Protein AF-A0AA42ZK15-F1 (afdb_monomer)

Foldseek 3Di:
DDDDDDDDDDDPPPPPPPPPPPPPPPDPPQDLPAAKKKFWDDDAPQQKIKIKIKHAHSVQKIKMWIFIDGVLDHTDIKMWIFGWDDDPQKIKTATQDINNHGDDRPDCVRIWIWGWPDDDNFKTWIATPVPRDITMITGDHPPDDDDGCVVCNVVVVVSVPDDDDDDDDDDDDDPPDPDDDDDPDPDDDDDDDDD

pLDDT: mean 76.49, std 24.58, range [31.14, 98.81]

Nearest PDB structures (foldseek):
  2z4i-assembly2_B  TM=6.813E-01  e=4.502E-03  Escherichia coli
  2z4i-assembly1_A  TM=6.905E-01  e=4.037E-03  Escherichia coli

Structure (mmCIF, N/CA/C/O backbone):
data_AF-A0AA42ZK15-F1
#
_entry.id   AF-A0AA42ZK15-F1
#
loop_
_atom_site.group_PDB
_atom_site.id
_atom_site.type_symbol
_atom_site.label_atom_id
_atom_site.label_alt_id
_atom_site.label_comp_id
_atom_site.label_asym_id
_atom_site.label_entity_id
_atom_site.label_seq_id
_atom_site.pdbx_PDB_ins_code
_atom_site.Cartn_x
_atom_site.Cartn_y
_atom_site.Cartn_z
_atom_site.occupancy
_atom_site.B_iso_or_equiv
_atom_site.auth_seq_id
_atom_site.auth_comp_id
_atom_site.auth_asym_id
_atom_site.auth_atom_id
_atom_site.pdbx_PDB_model_num
ATOM 1 N N . MET A 1 1 ? -79.994 -30.005 54.336 1.00 41.31 1 MET A N 1
ATOM 2 C CA . MET A 1 1 ? -79.269 -31.268 54.056 1.00 41.31 1 MET A CA 1
ATOM 3 C C . MET A 1 1 ? -78.646 -31.170 52.669 1.00 41.31 1 MET A C 1
ATOM 5 O O . MET A 1 1 ? -79.420 -30.958 51.751 1.00 41.31 1 MET A O 1
ATOM 9 N N . LYS A 1 2 ? -77.318 -31.397 52.560 1.00 39.31 2 LYS A N 1
ATOM 10 C CA . LYS A 1 2 ? -76.525 -31.682 51.328 1.00 39.31 2 LYS A CA 1
ATOM 11 C C . LYS A 1 2 ? -76.370 -30.486 50.351 1.00 39.31 2 LYS A C 1
ATOM 13 O O . LYS A 1 2 ? -77.339 -29.788 50.129 1.00 39.31 2 LYS A O 1
ATOM 18 N N . THR A 1 3 ? -75.234 -30.140 49.733 1.00 37.97 3 THR A N 1
ATOM 19 C CA . THR A 1 3 ? -73.859 -30.677 49.630 1.00 37.97 3 THR A CA 1
ATOM 20 C C . THR A 1 3 ? -72.962 -29.613 48.960 1.00 37.97 3 THR A C 1
ATOM 22 O O . THR A 1 3 ? -73.460 -28.686 48.332 1.00 37.97 3 THR A O 1
ATOM 25 N N . LEU A 1 4 ? -71.646 -29.791 49.114 1.00 44.12 4 LEU A N 1
ATOM 26 C CA . LEU A 1 4 ? -70.515 -29.027 48.576 1.00 44.12 4 LEU A CA 1
ATOM 27 C C . LEU A 1 4 ? -70.498 -28.771 47.053 1.00 44.12 4 LEU A C 1
ATOM 29 O O . LEU A 1 4 ? -70.882 -29.638 46.279 1.00 44.12 4 LEU A O 1
ATOM 33 N N . GLY A 1 5 ? -69.814 -27.676 46.684 1.00 42.84 5 GLY A N 1
ATOM 34 C CA . GLY A 1 5 ? -68.671 -27.718 45.758 1.00 42.84 5 GLY A CA 1
ATOM 35 C C . GLY A 1 5 ? -68.941 -27.423 44.281 1.00 42.84 5 GLY A C 1
ATOM 36 O O . GLY A 1 5 ? -69.593 -28.206 43.611 1.00 42.84 5 GLY A O 1
ATOM 37 N N . SER A 1 6 ? -68.346 -26.343 43.759 1.00 44.91 6 SER A N 1
ATOM 38 C CA . SER A 1 6 ? -67.400 -26.388 42.627 1.00 44.91 6 SER A CA 1
ATOM 39 C C . SER A 1 6 ? -67.013 -24.963 42.215 1.00 44.91 6 SER A C 1
ATOM 41 O O . SER A 1 6 ? -67.872 -24.136 41.923 1.00 44.91 6 SER A O 1
ATOM 43 N N . CYS A 1 7 ? -65.714 -24.674 42.205 1.00 45.25 7 CYS A N 1
ATOM 44 C CA . CYS A 1 7 ? -65.139 -23.432 41.703 1.00 45.25 7 CYS A CA 1
ATOM 45 C C . CYS A 1 7 ? -64.381 -23.782 40.414 1.00 45.25 7 CYS A C 1
ATOM 47 O O . CYS A 1 7 ? -63.321 -24.405 40.515 1.00 45.25 7 CYS A O 1
ATOM 49 N N . PRO A 1 8 ? -64.881 -23.457 39.207 1.00 55.00 8 PRO A N 1
ATOM 50 C CA . PRO A 1 8 ? -64.060 -23.526 38.016 1.00 55.00 8 PRO A CA 1
ATOM 51 C C . PRO A 1 8 ? -63.251 -22.234 37.897 1.00 55.00 8 PRO A C 1
ATOM 53 O O . PRO A 1 8 ? -63.737 -21.146 37.596 1.00 55.00 8 PRO A O 1
ATOM 56 N N . MET A 1 9 ? -61.981 -22.426 38.203 1.00 41.91 9 MET A N 1
ATOM 57 C CA . MET A 1 9 ? -60.822 -21.629 37.854 1.00 41.91 9 MET A CA 1
ATOM 58 C C . MET A 1 9 ? -60.754 -21.363 36.332 1.00 41.91 9 MET A C 1
ATOM 60 O O . MET A 1 9 ? -61.227 -22.173 35.538 1.00 41.91 9 MET A O 1
ATOM 64 N N . VAL A 1 10 ? -60.003 -20.317 35.958 1.00 45.38 10 VAL A N 1
ATOM 65 C CA . VAL A 1 10 ? -59.455 -20.035 34.609 1.00 45.38 10 VAL A CA 1
ATOM 66 C C . VAL A 1 10 ? -60.488 -19.407 33.649 1.00 45.38 10 VAL A C 1
ATOM 68 O O . VAL A 1 10 ? -61.480 -20.008 33.277 1.00 45.38 10 VAL A O 1
ATOM 71 N N . LEU A 1 11 ? -60.347 -18.150 33.227 1.00 42.62 11 LEU A N 1
ATOM 72 C CA . LEU A 1 11 ? -59.325 -17.731 32.268 1.00 42.62 11 LEU A CA 1
ATOM 73 C C . LEU A 1 11 ? -58.953 -16.252 32.471 1.00 42.62 11 LEU A C 1
ATOM 75 O O . LEU A 1 11 ? -59.631 -15.341 31.995 1.00 42.62 11 LEU A O 1
ATOM 79 N N . LEU A 1 12 ? -57.812 -16.017 33.117 1.00 42.50 12 LEU A N 1
ATOM 80 C CA . LEU A 1 12 ? -57.060 -14.783 32.933 1.00 42.50 12 LEU A CA 1
ATOM 81 C C . LEU A 1 12 ? -56.457 -14.852 31.525 1.00 42.50 12 LEU A C 1
ATOM 83 O O . LEU A 1 12 ? -55.522 -15.616 31.284 1.00 42.50 12 LEU A O 1
ATOM 87 N N . ARG A 1 13 ? -57.030 -14.111 30.571 1.00 48.31 13 ARG A N 1
ATOM 88 C CA . ARG A 1 13 ? -56.428 -13.921 29.247 1.00 48.31 13 ARG A CA 1
ATOM 89 C C . ARG A 1 13 ? -55.127 -13.138 29.419 1.00 48.31 13 ARG A C 1
ATOM 91 O O . ARG A 1 13 ? -55.127 -11.912 29.390 1.00 48.31 13 ARG A O 1
ATOM 98 N N . VAL A 1 14 ? -54.022 -13.855 29.596 1.00 52.91 14 VAL A N 1
ATOM 99 C CA . VAL A 1 14 ? -52.686 -13.312 29.356 1.00 52.91 14 VAL A CA 1
ATOM 100 C C . VAL A 1 14 ? -52.593 -13.077 27.853 1.00 52.91 14 VAL A C 1
ATOM 102 O O . VAL A 1 14 ? -52.399 -14.001 27.066 1.00 52.91 14 VAL A O 1
ATOM 105 N N . LEU A 1 15 ? -52.834 -11.832 27.451 1.00 52.66 15 LEU A N 1
ATOM 106 C CA . LEU A 1 15 ? -52.565 -11.357 26.105 1.00 52.66 15 LEU A CA 1
ATOM 107 C C . LEU A 1 15 ? -51.036 -11.365 25.942 1.00 52.66 15 LEU A C 1
ATOM 109 O O . LEU A 1 15 ? -50.349 -10.455 26.400 1.00 52.66 15 LEU A O 1
ATOM 113 N N . LEU A 1 16 ? -50.496 -12.435 25.359 1.00 49.78 16 LEU A N 1
ATOM 114 C CA . LEU A 1 16 ? -49.117 -12.485 24.878 1.00 49.78 16 LEU A CA 1
ATOM 115 C C . LEU A 1 16 ? -48.984 -11.448 23.759 1.00 49.78 16 LEU A C 1
ATOM 117 O O . LEU A 1 16 ? -49.302 -11.717 22.602 1.00 49.78 16 LEU A O 1
ATOM 121 N N . ILE A 1 17 ? -48.554 -10.238 24.118 1.00 59.66 17 ILE A N 1
ATOM 122 C CA . ILE A 1 17 ? -48.078 -9.252 23.153 1.00 59.66 17 ILE A CA 1
ATOM 123 C C . ILE A 1 17 ? -46.771 -9.820 22.604 1.00 59.66 17 ILE A C 1
ATOM 125 O O . ILE A 1 17 ? -45.723 -9.746 23.244 1.00 59.66 17 ILE A O 1
ATOM 129 N N . LEU A 1 18 ? -46.859 -10.434 21.426 1.00 55.56 18 LEU A N 1
ATOM 130 C CA . LEU A 1 18 ? -45.709 -10.776 20.604 1.00 55.56 18 LEU A CA 1
ATOM 131 C C . LEU A 1 18 ? -45.119 -9.448 20.107 1.00 55.56 18 LEU A C 1
ATOM 133 O O . LEU A 1 18 ? -45.466 -8.962 19.034 1.00 55.56 18 LEU A O 1
ATOM 137 N N . VAL A 1 19 ? -44.301 -8.794 20.932 1.00 60.56 19 VAL A N 1
ATOM 138 C CA . VAL A 1 19 ? -43.471 -7.686 20.460 1.00 60.56 19 VAL A CA 1
ATOM 139 C C . VAL A 1 19 ? -42.464 -8.330 19.510 1.00 60.56 19 VAL A C 1
ATOM 141 O O . VAL A 1 19 ? -41.701 -9.187 19.966 1.00 60.56 19 VAL A O 1
ATOM 144 N N . PRO A 1 20 ? -42.451 -7.993 18.208 1.00 61.22 20 PRO A N 1
ATOM 145 C CA . PRO A 1 20 ? -41.341 -8.382 17.368 1.00 61.22 20 PRO A CA 1
ATOM 146 C C . PRO A 1 20 ? -40.139 -7.648 17.948 1.00 61.22 20 PRO A C 1
ATOM 148 O O . PRO A 1 20 ? -39.997 -6.435 17.805 1.00 61.22 20 PRO A O 1
ATOM 151 N N . VAL A 1 21 ? -39.311 -8.378 18.692 1.00 63.16 21 VAL A N 1
ATOM 152 C CA . VAL A 1 21 ? -37.961 -7.936 18.995 1.00 63.16 21 VAL A CA 1
ATOM 153 C C . VAL A 1 21 ? -37.293 -7.885 17.631 1.00 63.16 21 VAL A C 1
ATOM 155 O O . VAL A 1 21 ? -36.841 -8.904 17.117 1.00 63.16 21 VAL A O 1
ATOM 158 N N . CYS A 1 22 ? -37.335 -6.715 16.993 1.00 50.97 22 CYS A N 1
ATOM 159 C CA . CYS A 1 22 ? -36.441 -6.404 15.898 1.00 50.97 22 CYS A CA 1
ATOM 160 C C . CYS A 1 22 ? -35.047 -6.636 16.466 1.00 50.97 22 CYS A C 1
ATOM 162 O O . CYS A 1 22 ? -34.566 -5.866 17.298 1.00 50.97 22 CYS A O 1
ATOM 164 N N . ALA A 1 23 ? -34.448 -7.766 16.102 1.00 58.97 23 ALA A N 1
ATOM 165 C CA . ALA A 1 23 ? -33.045 -7.999 16.323 1.00 58.97 23 ALA A CA 1
ATOM 166 C C . ALA A 1 23 ? -32.324 -6.927 15.503 1.00 58.97 23 ALA A C 1
ATOM 168 O O . ALA A 1 23 ? -32.150 -7.063 14.296 1.00 58.97 23 ALA A O 1
ATOM 169 N N . ASN A 1 24 ? -31.983 -5.812 16.149 1.00 55.78 24 ASN A N 1
ATOM 170 C CA . ASN A 1 24 ? -30.950 -4.926 15.651 1.00 55.78 24 ASN A CA 1
ATOM 171 C C . ASN A 1 24 ? -29.663 -5.747 15.707 1.00 55.78 24 ASN A C 1
ATOM 173 O O . ASN A 1 24 ? -28.979 -5.764 16.730 1.00 55.78 24 ASN A O 1
ATOM 177 N N . GLU A 1 25 ? -29.360 -6.481 14.638 1.00 59.88 25 GLU A N 1
ATOM 178 C CA . GLU A 1 25 ? -28.004 -6.961 14.438 1.00 59.88 25 GLU A CA 1
ATOM 179 C C . GLU A 1 25 ? -27.116 -5.712 14.423 1.00 59.88 25 GLU A C 1
ATOM 181 O O . GLU A 1 25 ? -27.396 -4.778 13.660 1.00 59.88 25 GLU A O 1
ATOM 186 N N . PRO A 1 26 ? -26.110 -5.611 15.309 1.00 56.09 26 PRO A N 1
ATOM 187 C CA . PRO A 1 26 ? -25.182 -4.502 15.240 1.00 56.09 26 PRO A CA 1
ATOM 188 C C . PRO A 1 26 ? -24.569 -4.541 13.845 1.00 56.09 26 PRO A C 1
ATOM 190 O O . PRO A 1 26 ? -23.908 -5.515 13.483 1.00 56.09 26 PRO A O 1
ATOM 193 N N . ALA A 1 27 ? -24.833 -3.500 13.051 1.00 59.81 27 ALA A N 1
ATOM 194 C CA . ALA A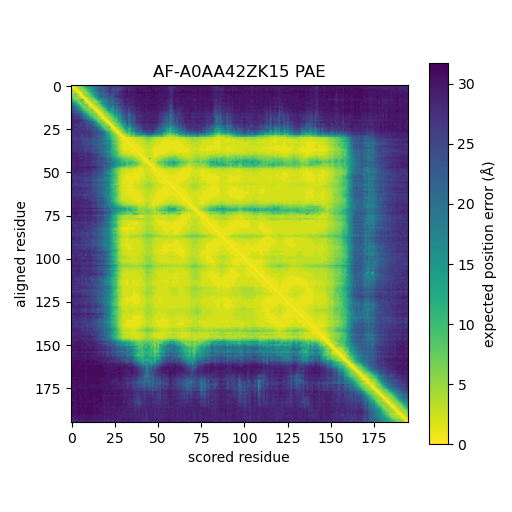 1 27 ? -24.176 -3.322 11.771 1.00 59.81 27 ALA A CA 1
ATOM 195 C C . ALA A 1 27 ? -22.677 -3.478 12.028 1.00 59.81 27 ALA A C 1
ATOM 197 O O . ALA A 1 27 ? -22.116 -2.758 12.860 1.00 59.81 27 ALA A O 1
ATOM 198 N N . THR A 1 28 ? -22.054 -4.471 11.390 1.00 60.94 28 THR A N 1
ATOM 199 C CA . THR A 1 28 ? -20.607 -4.654 11.480 1.00 60.94 28 THR A CA 1
ATOM 200 C C . THR A 1 28 ? -19.996 -3.346 11.008 1.00 60.94 28 THR A C 1
ATOM 202 O O . THR A 1 28 ? -20.123 -2.991 9.838 1.00 60.94 28 THR A O 1
ATOM 205 N N . ALA A 1 29 ? -19.448 -2.569 11.943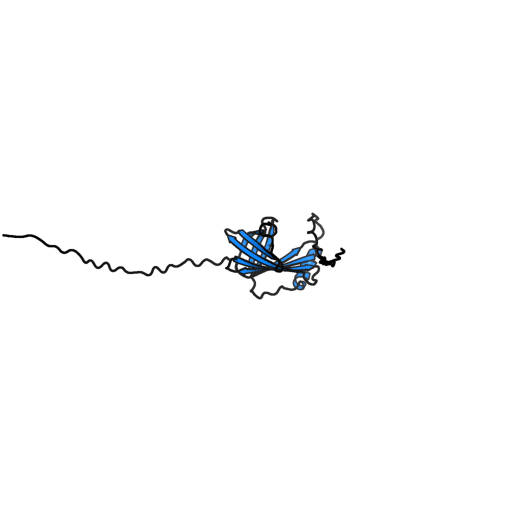 1.00 69.81 29 ALA A N 1
ATOM 206 C CA . ALA A 1 29 ? -18.920 -1.256 11.627 1.00 69.81 29 ALA A CA 1
ATOM 207 C C . ALA A 1 29 ? -17.811 -1.437 10.587 1.00 69.81 29 ALA A C 1
ATOM 209 O O . ALA A 1 29 ? -16.861 -2.188 10.826 1.00 69.81 29 ALA A O 1
ATOM 210 N N . ALA A 1 30 ? -17.963 -0.786 9.431 1.00 86.12 30 ALA A N 1
ATOM 211 C CA . ALA A 1 30 ? -16.972 -0.839 8.368 1.00 86.12 30 ALA A CA 1
ATOM 212 C C . ALA A 1 30 ? -15.607 -0.425 8.929 1.00 86.12 30 ALA A C 1
ATOM 214 O O . ALA A 1 30 ? -15.490 0.540 9.694 1.00 86.12 30 ALA A O 1
ATOM 215 N N . SER A 1 31 ? -14.570 -1.183 8.582 1.00 94.00 31 SER A N 1
ATOM 216 C CA . SER A 1 31 ? -13.219 -0.876 9.035 1.00 94.00 31 SER A CA 1
ATOM 217 C C . SER A 1 31 ? -12.800 0.484 8.473 1.00 94.00 31 SER A C 1
ATOM 219 O O . SER A 1 31 ? -12.974 0.725 7.277 1.00 94.00 31 SER A O 1
ATOM 221 N N . PRO A 1 32 ? -12.176 1.368 9.272 1.00 95.06 32 PRO A N 1
ATOM 222 C CA . PRO A 1 32 ? -11.771 2.684 8.783 1.00 95.06 32 PRO A CA 1
ATOM 223 C C . PRO A 1 32 ? -10.705 2.595 7.674 1.00 95.06 32 PRO A C 1
ATOM 225 O O . PRO A 1 32 ? -10.494 3.562 6.947 1.00 95.06 32 PRO A O 1
ATOM 228 N N . LEU A 1 33 ? -10.050 1.437 7.521 1.00 97.19 33 LEU A N 1
ATOM 229 C CA . LEU A 1 33 ? -9.044 1.174 6.490 1.00 97.19 33 LEU A CA 1
ATOM 230 C C . LEU A 1 33 ? -9.637 0.777 5.132 1.00 97.19 33 LEU A C 1
ATOM 232 O O . LEU A 1 33 ? -8.889 0.798 4.152 1.00 97.19 33 LEU A O 1
ATOM 236 N N . GLU A 1 34 ? -10.921 0.416 5.069 1.00 97.44 34 GLU A N 1
ATOM 237 C CA . GLU A 1 34 ? -11.619 0.100 3.817 1.00 97.44 34 GLU A CA 1
ATOM 238 C C . GLU A 1 34 ? -11.581 1.300 2.860 1.00 97.44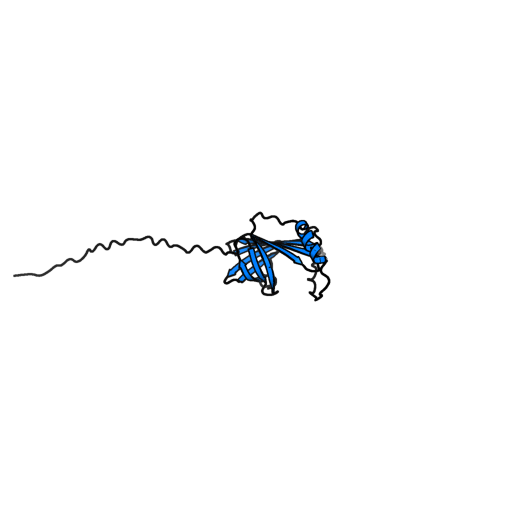 34 GLU A C 1
ATOM 240 O O . GLU A 1 34 ? -11.627 2.448 3.306 1.00 97.44 34 GLU A O 1
ATOM 245 N N . GLY A 1 35 ? -11.477 1.051 1.553 1.00 97.31 35 GLY A N 1
ATOM 246 C CA . GLY A 1 35 ? -11.398 2.071 0.503 1.00 97.31 35 GLY A CA 1
ATOM 247 C C . GLY A 1 35 ? -10.042 2.128 -0.206 1.00 97.31 35 GLY A C 1
ATOM 248 O O . GLY A 1 35 ? -9.198 1.244 -0.036 1.00 97.31 35 GLY A O 1
ATOM 249 N N . SER A 1 36 ? -9.855 3.165 -1.027 1.00 98.56 36 SER A N 1
ATOM 250 C CA . SER A 1 36 ? -8.627 3.391 -1.796 1.00 98.56 36 SER A CA 1
ATOM 251 C C . SER A 1 36 ? -7.704 4.390 -1.103 1.00 98.56 36 SER A C 1
ATOM 253 O O . SER A 1 36 ? -8.146 5.444 -0.639 1.00 98.56 36 SER A O 1
ATOM 255 N N . TRP A 1 37 ? -6.418 4.057 -1.040 1.00 98.62 37 TRP A N 1
ATOM 256 C CA . TRP A 1 37 ? -5.389 4.867 -0.399 1.00 98.62 37 TRP A CA 1
ATOM 257 C C . TRP A 1 37 ? -4.156 4.973 -1.284 1.00 98.62 37 TRP A C 1
ATOM 259 O O . TRP A 1 37 ? -3.576 3.958 -1.669 1.00 98.62 37 TRP A O 1
ATOM 269 N N . PHE A 1 38 ? -3.741 6.202 -1.556 1.00 98.50 38 PHE A N 1
ATOM 270 C CA . PHE A 1 38 ? -2.555 6.520 -2.332 1.00 98.50 38 PHE A CA 1
ATOM 271 C C . PHE A 1 38 ? -1.411 6.939 -1.414 1.00 98.50 38 PHE A C 1
ATOM 273 O O . PHE A 1 38 ? -1.590 7.769 -0.520 1.00 98.50 38 PHE A O 1
ATOM 280 N N . GLY A 1 39 ? -0.229 6.384 -1.642 1.00 96.69 39 GLY A N 1
ATOM 281 C CA . GLY A 1 39 ? 0.997 6.817 -0.997 1.00 96.69 39 GLY A CA 1
ATOM 282 C C . GLY A 1 39 ? 2.120 7.002 -1.989 1.00 96.69 39 GLY A C 1
ATOM 283 O O . GLY A 1 39 ? 2.158 6.388 -3.053 1.00 96.69 39 GLY A O 1
ATOM 284 N N . GLU A 1 40 ? 3.069 7.831 -1.593 1.00 94.19 40 GLU A N 1
ATOM 285 C CA . GLU A 1 40 ? 4.276 8.068 -2.359 1.00 94.19 40 GLU A CA 1
ATOM 286 C C . GLU A 1 40 ? 5.462 8.310 -1.435 1.00 94.19 40 GLU A C 1
ATOM 288 O O . GLU A 1 40 ? 5.322 8.734 -0.283 1.00 94.19 40 GLU A O 1
ATOM 293 N N . ARG A 1 41 ? 6.656 7.990 -1.926 1.00 89.88 41 ARG A N 1
ATOM 294 C CA . ARG A 1 41 ? 7.904 8.214 -1.206 1.00 89.88 41 ARG A CA 1
ATOM 295 C C . ARG A 1 41 ? 9.082 8.266 -2.170 1.00 89.88 41 ARG A C 1
ATOM 297 O O . ARG A 1 41 ? 9.289 7.339 -2.949 1.00 89.88 41 ARG A O 1
ATOM 304 N N . GLY A 1 42 ? 9.915 9.292 -2.025 1.00 87.12 42 GLY A N 1
ATOM 305 C CA . GLY A 1 42 ? 11.266 9.301 -2.582 1.00 87.12 42 GLY A CA 1
ATOM 306 C C . GLY A 1 42 ? 12.220 8.452 -1.739 1.00 87.12 42 GLY A C 1
ATOM 307 O O . GLY A 1 42 ? 12.201 8.527 -0.510 1.00 87.12 42 GLY A O 1
ATOM 308 N N . GLU A 1 43 ? 13.062 7.646 -2.375 1.00 81.50 43 GLU A N 1
ATOM 309 C CA . GLU A 1 43 ? 14.091 6.863 -1.693 1.00 81.50 43 GLU A CA 1
ATOM 310 C C . GLU A 1 43 ? 15.413 7.657 -1.655 1.00 81.50 43 GLU A C 1
ATOM 312 O O . GLU A 1 43 ? 16.025 7.899 -2.705 1.00 81.50 43 GLU A O 1
ATOM 317 N N . PRO A 1 44 ? 15.863 8.105 -0.463 1.00 76.44 44 PRO A N 1
ATOM 318 C CA . PRO A 1 44 ? 17.016 8.991 -0.347 1.00 76.44 44 PRO A CA 1
ATOM 319 C C . PRO A 1 44 ? 18.268 8.418 -1.015 1.00 76.44 44 PRO A C 1
ATOM 321 O O . PRO A 1 44 ? 18.587 7.243 -0.854 1.00 76.44 44 PRO A O 1
ATOM 324 N N . GLY A 1 45 ? 18.986 9.259 -1.760 1.00 75.81 45 GLY A N 1
ATOM 325 C CA . GLY A 1 45 ? 20.258 8.897 -2.393 1.00 75.81 45 GLY A CA 1
ATOM 326 C C . GLY A 1 45 ? 20.162 8.013 -3.642 1.00 75.81 45 GLY A C 1
ATOM 327 O O . GLY A 1 45 ? 21.182 7.804 -4.286 1.00 75.81 45 GLY A O 1
ATOM 328 N N . THR A 1 46 ? 18.973 7.530 -4.016 1.00 78.38 46 THR A N 1
ATOM 329 C CA . THR A 1 46 ? 18.788 6.691 -5.221 1.00 78.38 46 THR A CA 1
ATOM 330 C C . THR A 1 46 ? 18.112 7.429 -6.373 1.00 78.38 46 THR A C 1
ATOM 332 O O . THR A 1 46 ? 18.215 7.010 -7.518 1.00 78.38 46 THR A O 1
ATOM 335 N N . GLY A 1 47 ? 17.394 8.521 -6.082 1.00 76.56 47 GLY A N 1
ATOM 336 C CA . GLY A 1 47 ? 16.541 9.178 -7.075 1.00 76.56 47 GLY A CA 1
ATOM 337 C C . GLY A 1 47 ? 15.306 8.357 -7.458 1.00 76.56 47 GLY A C 1
ATOM 338 O O . GLY A 1 47 ? 14.590 8.754 -8.376 1.00 76.56 47 GLY A O 1
ATOM 339 N N . HIS A 1 48 ? 15.038 7.240 -6.771 1.00 87.25 48 HIS A N 1
ATOM 340 C CA . HIS A 1 48 ? 13.821 6.476 -6.984 1.00 87.25 48 HIS A CA 1
ATOM 341 C C . HIS A 1 48 ? 12.634 7.166 -6.324 1.00 87.25 48 HIS A C 1
ATOM 343 O O . HIS A 1 48 ? 12.710 7.643 -5.189 1.00 87.25 48 HIS A O 1
ATOM 349 N N . LEU A 1 49 ? 11.512 7.145 -7.026 1.00 89.88 49 LEU A N 1
ATOM 350 C CA . LEU A 1 49 ? 10.206 7.477 -6.493 1.00 89.88 49 LEU A CA 1
ATOM 351 C C . LEU A 1 49 ? 9.360 6.212 -6.517 1.00 89.88 49 LEU A C 1
ATOM 353 O O . LEU A 1 49 ? 9.218 5.579 -7.559 1.00 89.88 49 LEU A O 1
ATOM 357 N N . ILE A 1 50 ? 8.780 5.877 -5.373 1.00 92.38 50 ILE A N 1
ATOM 358 C CA . ILE A 1 50 ? 7.844 4.770 -5.233 1.00 92.38 50 ILE A CA 1
ATOM 359 C C . ILE A 1 50 ? 6.475 5.370 -4.956 1.00 92.38 50 ILE A C 1
ATOM 361 O O . ILE A 1 50 ? 6.309 6.082 -3.966 1.00 92.38 50 ILE A O 1
ATOM 365 N N . GLN A 1 51 ? 5.508 5.056 -5.803 1.00 95.56 51 GLN A N 1
ATOM 366 C CA . GLN A 1 51 ? 4.096 5.327 -5.584 1.00 95.56 51 GLN A CA 1
ATOM 367 C C . GLN A 1 51 ? 3.361 4.001 -5.408 1.00 95.56 51 GLN A C 1
ATOM 369 O O . GLN A 1 51 ? 3.747 2.988 -5.994 1.00 95.56 51 GLN A O 1
ATOM 374 N N . TRP A 1 52 ? 2.313 3.996 -4.594 1.00 97.88 52 TRP A N 1
ATOM 375 C CA . TRP A 1 52 ? 1.447 2.837 -4.444 1.00 97.88 52 TRP A CA 1
ATOM 376 C C . TRP A 1 52 ? -0.006 3.252 -4.243 1.00 97.88 52 TRP A C 1
ATOM 378 O O . TRP A 1 52 ? -0.302 4.206 -3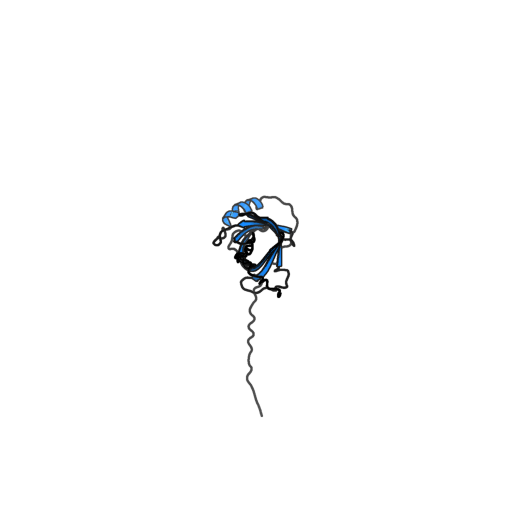.521 1.00 97.88 52 TRP A O 1
ATOM 388 N N . LEU A 1 53 ? -0.914 2.500 -4.854 1.00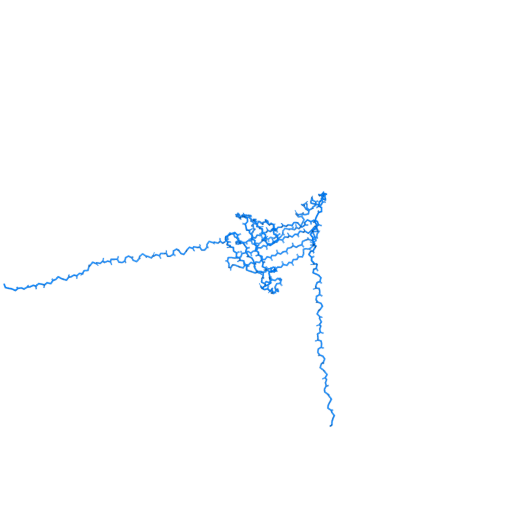 98.50 53 LEU A N 1
ATOM 389 C CA . LEU A 1 53 ? -2.354 2.641 -4.684 1.00 98.50 53 LEU A CA 1
ATOM 390 C C . LEU A 1 53 ? -2.891 1.324 -4.143 1.00 98.50 53 LEU A C 1
ATOM 392 O O . LEU A 1 53 ? -2.843 0.308 -4.829 1.00 98.50 53 LEU A O 1
ATOM 396 N N . VAL A 1 54 ? -3.399 1.335 -2.912 1.00 98.31 54 VAL A N 1
ATOM 397 C CA . VAL A 1 54 ? -4.027 0.159 -2.303 1.00 98.31 54 VAL A CA 1
ATOM 398 C C . VAL A 1 54 ? -5.536 0.332 -2.256 1.00 98.31 54 VAL A C 1
ATOM 400 O O . VAL A 1 54 ? -6.039 1.328 -1.741 1.00 98.31 54 VAL A O 1
ATOM 403 N N . HIS A 1 55 ? -6.260 -0.667 -2.748 1.00 98.44 55 HIS A N 1
ATOM 404 C CA . HIS A 1 55 ? -7.702 -0.790 -2.609 1.00 98.44 55 HIS A CA 1
ATOM 405 C C . HIS A 1 55 ? -8.030 -1.922 -1.637 1.00 98.44 55 HIS A C 1
ATOM 407 O O . HIS A 1 55 ? -7.695 -3.077 -1.894 1.00 98.44 55 HIS A O 1
ATOM 413 N N . ARG A 1 56 ? -8.692 -1.597 -0.524 1.00 98.00 56 ARG A N 1
ATOM 414 C CA . ARG A 1 56 ? -9.124 -2.561 0.498 1.00 98.00 56 ARG A CA 1
ATOM 415 C C . ARG A 1 56 ? -10.638 -2.709 0.473 1.00 98.00 56 ARG A C 1
ATOM 417 O O . ARG A 1 56 ? -11.348 -1.720 0.655 1.00 98.00 56 ARG A O 1
ATOM 424 N N . ARG A 1 57 ? -11.120 -3.935 0.271 1.00 97.62 57 ARG A N 1
ATOM 425 C CA . ARG A 1 57 ? -12.548 -4.280 0.212 1.00 97.62 57 ARG A CA 1
ATOM 426 C C . ARG A 1 57 ? -13.050 -4.783 1.567 1.00 97.62 57 ARG A C 1
ATOM 428 O O . ARG A 1 57 ? -12.275 -5.345 2.344 1.00 97.62 57 ARG A O 1
ATOM 435 N N . SER A 1 58 ? -14.345 -4.608 1.833 1.00 96.56 58 SER A N 1
ATOM 436 C CA . SER A 1 58 ? -15.020 -5.055 3.065 1.00 96.56 58 SER A CA 1
ATOM 437 C C . SER A 1 58 ? -14.982 -6.570 3.288 1.00 96.56 58 SER A C 1
ATOM 439 O O . SER A 1 58 ? -15.078 -7.021 4.427 1.00 96.56 58 SER A O 1
ATOM 441 N N . ASP A 1 59 ? -14.788 -7.357 2.227 1.00 96.75 59 ASP A N 1
ATOM 442 C CA . ASP A 1 59 ? -14.625 -8.816 2.284 1.00 96.75 59 ASP A CA 1
ATOM 443 C C . ASP A 1 59 ? -13.256 -9.271 2.830 1.00 96.75 59 ASP A C 1
ATOM 445 O O . ASP A 1 59 ? -13.006 -10.467 2.973 1.00 96.75 59 ASP A O 1
ATOM 449 N N . GLY A 1 60 ? -12.366 -8.328 3.155 1.00 97.62 60 GLY A N 1
ATOM 450 C CA . GLY A 1 60 ? -11.025 -8.617 3.651 1.00 97.62 60 GLY A CA 1
ATOM 451 C C . GLY A 1 60 ? -10.001 -8.876 2.548 1.00 97.62 60 GLY A C 1
ATOM 452 O O . GLY A 1 60 ? -8.887 -9.282 2.865 1.00 97.62 60 GLY A O 1
ATOM 453 N N . THR A 1 61 ? -10.320 -8.623 1.276 1.00 98.62 61 THR A N 1
ATOM 454 C CA . THR A 1 61 ? -9.354 -8.670 0.168 1.00 98.62 61 THR A CA 1
ATOM 455 C C . THR A 1 61 ? -8.761 -7.297 -0.135 1.00 98.62 61 THR A C 1
ATOM 457 O O . THR A 1 61 ? -9.383 -6.254 0.104 1.00 98.62 61 THR A O 1
ATOM 460 N N . TYR A 1 62 ? -7.539 -7.280 -0.661 1.00 98.62 62 TYR A N 1
ATOM 461 C CA . TYR A 1 62 ? -6.920 -6.069 -1.185 1.00 98.62 62 TYR A CA 1
ATOM 462 C C . TYR A 1 62 ? -6.279 -6.288 -2.551 1.00 98.62 62 TYR A C 1
ATOM 464 O O . TYR A 1 62 ? -5.973 -7.409 -2.960 1.00 98.62 62 TYR A O 1
ATOM 472 N N . THR A 1 63 ? -6.068 -5.171 -3.233 1.00 98.56 63 THR A N 1
ATOM 473 C CA . THR A 1 63 ? -5.224 -5.050 -4.417 1.00 98.56 63 THR A CA 1
ATOM 474 C C . THR A 1 63 ? -4.295 -3.862 -4.194 1.00 98.56 63 THR A C 1
ATOM 476 O O . THR A 1 63 ? -4.753 -2.831 -3.700 1.00 98.56 63 THR A O 1
ATOM 479 N N . ILE A 1 64 ? -3.012 -3.991 -4.509 1.00 98.38 64 ILE A N 1
ATOM 480 C CA . ILE A 1 64 ? -2.046 -2.892 -4.470 1.00 98.38 64 ILE A CA 1
ATOM 481 C C . ILE A 1 64 ? -1.278 -2.840 -5.783 1.00 98.38 64 ILE A C 1
ATOM 483 O O . ILE A 1 64 ? -0.738 -3.844 -6.233 1.00 98.38 64 ILE A O 1
ATOM 487 N N . GLU A 1 65 ? -1.250 -1.664 -6.388 1.00 98.44 65 GLU A N 1
ATOM 488 C CA . GLU A 1 65 ? -0.451 -1.374 -7.573 1.00 98.44 65 GLU A CA 1
ATOM 489 C C . GLU A 1 65 ? 0.735 -0.516 -7.149 1.00 98.44 65 GLU A C 1
ATOM 491 O O . GLU A 1 65 ? 0.560 0.469 -6.424 1.00 98.44 65 GLU A O 1
ATOM 496 N N . PHE A 1 66 ? 1.937 -0.902 -7.568 1.00 97.31 66 PHE A N 1
ATOM 497 C CA . PHE A 1 66 ? 3.165 -0.162 -7.309 1.00 97.31 66 PHE A CA 1
ATOM 498 C C . PHE A 1 66 ? 3.711 0.417 -8.600 1.00 97.31 66 PHE A C 1
ATOM 500 O O . PHE A 1 66 ? 3.827 -0.293 -9.592 1.00 97.31 66 PHE A O 1
ATOM 507 N N . HIS A 1 67 ? 4.117 1.683 -8.558 1.00 95.88 67 HIS A N 1
ATOM 508 C CA . HIS A 1 67 ? 4.898 2.324 -9.609 1.00 95.88 67 HIS A CA 1
ATOM 509 C C . HIS A 1 67 ? 6.253 2.742 -9.037 1.00 95.88 67 HIS A C 1
ATOM 511 O O . HIS A 1 67 ? 6.319 3.581 -8.131 1.00 95.88 67 HIS A O 1
ATOM 517 N N . ILE A 1 68 ? 7.344 2.200 -9.580 1.00 92.56 68 ILE A N 1
ATOM 518 C CA . ILE A 1 68 ? 8.703 2.653 -9.273 1.00 92.56 68 ILE A CA 1
ATOM 519 C C . ILE A 1 68 ? 9.265 3.426 -10.454 1.00 92.56 68 ILE A C 1
ATOM 52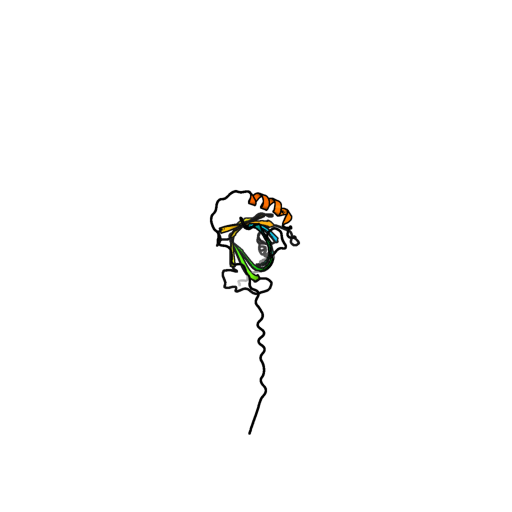1 O O . ILE A 1 68 ? 9.587 2.863 -11.497 1.00 92.56 68 ILE A O 1
ATOM 525 N N . TYR A 1 69 ? 9.470 4.720 -10.247 1.00 90.38 69 TYR A N 1
ATOM 526 C CA . TYR A 1 69 ? 10.153 5.595 -11.185 1.00 90.38 69 TYR A CA 1
ATOM 527 C C . TYR A 1 69 ? 11.635 5.678 -10.833 1.00 90.38 69 TYR A C 1
AT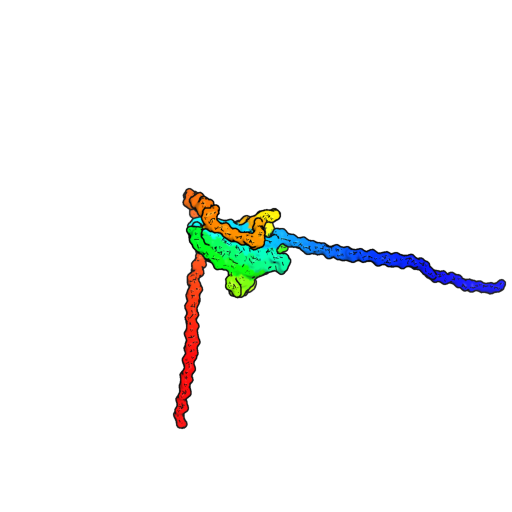OM 529 O O . TYR A 1 69 ? 12.000 5.920 -9.680 1.00 90.38 69 TYR A O 1
ATOM 537 N N . ARG A 1 70 ? 12.493 5.559 -11.848 1.00 88.00 70 ARG A N 1
ATOM 538 C CA . ARG A 1 70 ? 13.928 5.863 -11.761 1.00 88.00 70 ARG A CA 1
ATOM 539 C C . ARG A 1 70 ? 14.199 7.081 -12.627 1.00 88.00 70 ARG A C 1
ATOM 541 O O . ARG A 1 70 ? 13.911 7.042 -13.821 1.00 88.00 70 ARG A O 1
ATOM 548 N N . ASP A 1 71 ? 14.643 8.179 -12.019 1.00 80.44 71 ASP A N 1
ATOM 549 C CA . ASP A 1 71 ? 14.882 9.456 -12.713 1.00 80.44 71 ASP A CA 1
ATOM 550 C C . ASP A 1 71 ? 13.689 9.940 -13.565 1.00 80.44 71 ASP A C 1
ATOM 552 O O . ASP A 1 71 ? 13.857 10.487 -14.652 1.00 80.44 71 ASP A O 1
ATOM 556 N N . CYS A 1 72 ? 12.461 9.716 -13.082 1.00 80.81 72 CYS A N 1
ATOM 557 C CA . CYS A 1 72 ? 11.220 10.041 -13.796 1.00 80.81 72 CYS A CA 1
ATOM 558 C C . CYS A 1 72 ? 11.081 9.434 -15.209 1.00 80.81 72 CYS A C 1
ATOM 560 O O . CYS A 1 72 ? 10.361 9.976 -16.048 1.00 80.81 72 CYS A O 1
ATOM 562 N N . SER A 1 73 ? 11.722 8.290 -15.461 1.00 82.19 73 SER A N 1
ATOM 563 C CA . SER A 1 73 ? 11.491 7.458 -16.650 1.00 82.19 73 SER A CA 1
ATOM 564 C C . SER A 1 73 ? 10.225 6.593 -16.523 1.00 82.19 73 SER A C 1
ATOM 566 O O . SER A 1 73 ? 9.487 6.704 -15.545 1.00 82.19 73 SER A O 1
ATOM 568 N N . GLN A 1 74 ? 9.938 5.754 -17.525 1.00 85.12 74 GLN A N 1
ATOM 569 C CA . GLN A 1 74 ? 8.805 4.823 -17.484 1.00 85.12 74 GLN A CA 1
ATOM 570 C C . GLN A 1 74 ? 8.861 3.957 -16.209 1.00 85.12 74 GLN A C 1
ATOM 572 O O . GLN A 1 74 ? 9.921 3.392 -15.926 1.00 85.12 74 GLN A O 1
ATOM 577 N N . PRO A 1 75 ? 7.763 3.857 -15.434 1.00 89.56 75 PRO A N 1
ATOM 578 C CA . PRO A 1 75 ? 7.797 3.134 -14.176 1.00 89.56 75 PRO A CA 1
ATOM 579 C C . PRO A 1 75 ? 7.889 1.625 -14.400 1.00 89.56 75 PRO A C 1
ATOM 581 O O . PRO A 1 75 ? 7.296 1.075 -15.330 1.00 89.56 75 PRO A O 1
ATOM 584 N N . GLU A 1 76 ? 8.596 0.959 -13.494 1.00 93.56 76 GLU A N 1
ATOM 585 C CA . GLU A 1 76 ? 8.394 -0.460 -13.224 1.00 93.56 76 GLU A CA 1
ATOM 586 C C . GLU A 1 76 ? 7.069 -0.602 -12.466 1.00 93.56 76 GLU A C 1
ATOM 588 O O . GLU A 1 76 ? 6.859 0.090 -11.464 1.00 93.56 76 GLU A O 1
ATOM 593 N N . ILE A 1 77 ? 6.172 -1.444 -12.980 1.00 95.75 77 ILE A N 1
ATOM 594 C CA . ILE A 1 77 ? 4.825 -1.645 -12.440 1.00 95.75 77 ILE A CA 1
ATOM 595 C C . ILE A 1 77 ? 4.683 -3.103 -12.032 1.00 95.75 77 ILE A C 1
ATOM 597 O O . ILE A 1 77 ? 5.025 -3.984 -12.820 1.00 95.75 77 ILE A O 1
ATOM 601 N N . TRP A 1 78 ? 4.139 -3.341 -10.843 1.00 96.75 78 TRP A N 1
ATOM 602 C CA . TRP A 1 78 ? 3.629 -4.656 -10.469 1.00 96.75 78 TRP A CA 1
ATOM 603 C C . TRP A 1 78 ? 2.377 -4.538 -9.605 1.00 96.75 78 TRP A C 1
ATOM 605 O O . TRP A 1 78 ? 2.114 -3.506 -8.972 1.00 96.75 78 TRP A O 1
ATOM 615 N N . LEU A 1 79 ? 1.612 -5.622 -9.588 1.00 98.31 79 LEU A N 1
ATOM 616 C CA . LEU A 1 79 ? 0.366 -5.768 -8.856 1.00 98.31 79 LEU A CA 1
ATOM 617 C C . LEU A 1 79 ? 0.520 -6.835 -7.777 1.00 98.31 79 LEU A C 1
ATOM 619 O O . LEU A 1 79 ? 1.003 -7.931 -8.051 1.00 98.31 79 LEU A O 1
ATOM 623 N N . GLU A 1 80 ? 0.027 -6.561 -6.575 1.00 98.56 80 GLU A N 1
ATOM 624 C CA . GLU A 1 80 ? -0.170 -7.595 -5.562 1.00 98.56 80 GLU A CA 1
ATOM 625 C C . GLU A 1 80 ? -1.645 -7.703 -5.179 1.00 98.56 80 GLU A C 1
ATOM 627 O O . GLU A 1 80 ? -2.359 -6.702 -5.043 1.00 98.56 80 GLU A O 1
ATOM 632 N N . THR A 1 81 ? -2.111 -8.930 -4.974 1.00 98.81 81 THR A N 1
ATOM 633 C CA . THR A 1 81 ? -3.444 -9.217 -4.439 1.00 98.81 81 THR A CA 1
ATOM 634 C C . THR A 1 81 ? -3.320 -10.088 -3.201 1.00 98.81 81 THR A C 1
ATOM 636 O O . THR A 1 81 ? -2.373 -10.863 -3.045 1.00 98.81 81 THR A O 1
ATOM 639 N N . GLY A 1 82 ? -4.263 -9.952 -2.275 1.00 98.62 82 GLY A N 1
ATOM 640 C CA . GLY A 1 82 ? -4.205 -10.736 -1.054 1.00 98.62 82 GLY A CA 1
ATOM 641 C C . GLY A 1 82 ? -5.318 -10.441 -0.072 1.00 98.62 82 GLY A C 1
ATOM 642 O O . GLY A 1 82 ? -6.368 -9.899 -0.428 1.00 98.62 82 GLY A O 1
ATOM 643 N N . VAL A 1 83 ? -5.073 -10.800 1.185 1.00 98.69 83 VAL A N 1
ATOM 644 C CA . VAL A 1 83 ? -6.009 -10.589 2.292 1.00 98.69 83 VAL A CA 1
ATOM 645 C C . VAL A 1 83 ? -5.459 -9.605 3.309 1.00 98.69 83 VAL A C 1
ATOM 647 O O . VAL A 1 83 ? -4.256 -9.533 3.553 1.00 98.69 83 VAL A O 1
ATOM 650 N N . TRP A 1 84 ? -6.353 -8.850 3.935 1.00 98.56 84 TRP A N 1
ATOM 651 C CA . TRP A 1 84 ? -6.015 -7.879 4.959 1.00 98.56 84 TRP A CA 1
ATOM 652 C C . TRP A 1 84 ? -6.927 -7.990 6.174 1.00 98.56 84 TRP A C 1
ATOM 654 O O . TRP A 1 84 ? -8.073 -8.435 6.098 1.00 98.56 84 TRP A O 1
ATOM 664 N N . ARG A 1 85 ? -6.406 -7.569 7.328 1.00 97.69 85 ARG A N 1
ATOM 665 C CA . ARG A 1 85 ? -7.163 -7.462 8.580 1.00 97.69 85 ARG A CA 1
ATOM 666 C C . ARG A 1 85 ? -6.738 -6.228 9.354 1.00 97.69 85 ARG A C 1
ATOM 668 O O . ARG A 1 85 ? -5.585 -5.805 9.281 1.00 97.69 85 ARG A O 1
ATOM 675 N N . PHE A 1 86 ? -7.664 -5.676 10.130 1.00 97.38 86 PHE A N 1
ATOM 676 C CA . PHE A 1 86 ? -7.386 -4.565 11.031 1.00 97.38 86 PHE A CA 1
ATOM 677 C C . PHE A 1 86 ? -8.018 -4.808 12.399 1.00 97.38 86 PHE A C 1
ATOM 679 O O . PHE A 1 86 ? -9.218 -5.051 12.498 1.00 97.38 86 PHE A O 1
ATOM 686 N N . SER A 1 87 ? -7.215 -4.764 13.461 1.00 95.50 87 SER A N 1
ATOM 687 C CA . SER A 1 87 ? -7.700 -4.921 14.834 1.00 95.50 87 SER A CA 1
ATOM 688 C C . SER A 1 87 ? -6.763 -4.255 15.827 1.00 95.50 87 SER A C 1
ATOM 690 O O . SER A 1 87 ? -5.549 -4.389 15.716 1.00 95.50 87 SER A O 1
ATOM 692 N N . LYS A 1 88 ? -7.327 -3.552 16.819 1.00 93.19 88 LYS A N 1
ATOM 693 C CA . LYS A 1 88 ? -6.582 -2.913 17.919 1.00 93.19 88 LYS A CA 1
ATOM 694 C C . LYS A 1 88 ? -5.357 -2.119 17.443 1.00 93.19 88 LYS A C 1
ATOM 696 O O . LYS A 1 88 ? -4.319 -2.247 18.066 1.00 93.19 88 LYS A O 1
ATOM 701 N N . ASN A 1 89 ? -5.497 -1.328 16.371 1.00 96.12 89 ASN A N 1
ATOM 702 C CA . ASN A 1 89 ? -4.445 -0.554 15.681 1.00 96.12 89 ASN A CA 1
ATOM 703 C C . ASN A 1 89 ? -3.433 -1.338 14.824 1.00 96.12 89 ASN A C 1
ATOM 705 O O . ASN A 1 89 ? -2.596 -0.718 14.173 1.00 96.12 89 ASN A O 1
ATOM 709 N N . LEU A 1 90 ? -3.525 -2.663 14.759 1.00 98.12 90 LEU A N 1
ATOM 710 C CA . LEU A 1 90 ? -2.674 -3.484 13.907 1.00 98.12 90 LEU A CA 1
ATOM 711 C C . LEU A 1 90 ? -3.345 -3.723 12.560 1.00 98.12 90 LEU A C 1
ATOM 713 O O . LEU A 1 90 ? -4.465 -4.229 12.500 1.00 98.12 90 LEU A O 1
ATOM 717 N N . TYR A 1 91 ? -2.642 -3.365 11.491 1.00 98.06 91 TYR A N 1
ATOM 718 C CA . TYR A 1 91 ? -3.002 -3.625 10.103 1.00 98.06 91 TYR A CA 1
ATOM 719 C C . TYR A 1 91 ? -2.099 -4.735 9.564 1.00 98.06 91 TYR A C 1
ATOM 721 O O . TYR A 1 91 ? -0.880 -4.585 9.543 1.00 98.06 91 TYR A O 1
ATOM 729 N N . PHE A 1 92 ? -2.699 -5.851 9.166 1.00 98.38 92 PHE A N 1
ATOM 730 C CA . PHE A 1 92 ? -2.007 -7.024 8.640 1.00 98.38 92 PHE A CA 1
ATOM 731 C C . PHE A 1 92 ? -2.363 -7.231 7.172 1.00 98.38 92 PHE A C 1
ATOM 733 O O . PHE A 1 92 ? -3.534 -7.082 6.808 1.00 98.38 92 PHE A O 1
ATOM 740 N N . THR A 1 93 ? -1.381 -7.633 6.371 1.00 98.44 93 THR A N 1
ATOM 741 C CA . THR A 1 93 ? -1.576 -8.111 5.000 1.00 98.44 93 THR A CA 1
ATOM 742 C C . THR A 1 93 ? -0.863 -9.432 4.778 1.00 98.44 93 THR A C 1
ATOM 744 O O . THR A 1 93 ? 0.206 -9.678 5.334 1.00 98.44 93 THR A O 1
ATOM 747 N N . MET A 1 94 ? -1.459 -10.262 3.929 1.00 98.69 94 MET A N 1
ATOM 748 C CA . MET A 1 94 ? -0.839 -11.449 3.359 1.00 98.69 94 MET A CA 1
ATOM 749 C C . MET A 1 94 ? -1.034 -11.408 1.845 1.00 98.69 94 MET A C 1
ATOM 751 O O . MET A 1 94 ? -2.176 -11.478 1.379 1.00 98.69 94 MET A O 1
ATOM 755 N N . THR A 1 95 ? 0.065 -11.275 1.107 1.00 98.69 95 THR A N 1
ATOM 756 C CA . THR A 1 95 ? 0.080 -11.287 -0.359 1.00 98.69 95 THR A CA 1
ATOM 757 C C . THR A 1 95 ? -0.091 -12.722 -0.842 1.00 98.69 95 THR A C 1
ATOM 759 O O . THR A 1 95 ? 0.687 -13.593 -0.457 1.00 98.69 95 THR A O 1
ATOM 762 N N . LEU A 1 96 ? -1.104 -12.961 -1.674 1.00 98.69 96 LEU A N 1
ATOM 763 C CA . LEU A 1 96 ? -1.423 -14.265 -2.264 1.00 98.69 96 LEU A CA 1
ATOM 764 C C . LEU A 1 96 ? -0.920 -14.387 -3.704 1.00 98.69 96 LEU A C 1
ATOM 766 O O . LEU A 1 96 ? -0.576 -15.484 -4.134 1.00 98.69 96 LEU A O 1
ATOM 770 N N . GLU A 1 97 ? -0.866 -13.275 -4.440 1.00 98.69 97 GLU A N 1
ATOM 771 C CA . GLU A 1 97 ? -0.353 -13.241 -5.809 1.00 98.69 97 GLU A CA 1
ATOM 772 C C . GLU A 1 97 ? 0.475 -11.979 -6.057 1.00 98.69 97 GLU A C 1
ATOM 774 O O . GLU A 1 97 ? 0.161 -10.904 -5.538 1.00 98.69 97 GLU A O 1
ATOM 779 N N . VAL A 1 98 ? 1.498 -12.113 -6.903 1.00 98.38 98 VAL A N 1
ATOM 780 C CA . VAL A 1 98 ? 2.267 -11.011 -7.494 1.00 98.38 98 VAL A CA 1
ATOM 781 C C . VAL A 1 98 ? 2.208 -11.167 -9.009 1.00 98.38 98 VAL A C 1
ATOM 783 O O . VAL A 1 98 ? 2.586 -12.214 -9.531 1.00 98.38 98 VAL A O 1
ATOM 786 N N . ASP A 1 99 ? 1.679 -10.167 -9.711 1.00 98.00 99 ASP A N 1
ATOM 787 C CA . ASP A 1 99 ? 1.450 -10.194 -11.164 1.00 98.00 99 ASP A CA 1
ATOM 788 C C . ASP A 1 99 ? 0.717 -11.466 -11.640 1.00 98.00 99 ASP A C 1
ATOM 790 O O . ASP A 1 99 ? 1.051 -12.076 -12.656 1.00 98.00 99 ASP A O 1
ATOM 794 N N . GLY A 1 100 ? -0.275 -11.907 -10.856 1.00 97.50 100 GLY A N 1
ATOM 795 C CA . GLY A 1 100 ? -1.059 -13.123 -11.110 1.00 97.50 100 GLY A CA 1
ATOM 796 C C . GLY A 1 100 ? -0.319 -14.437 -10.834 1.00 97.50 100 GLY A C 1
ATOM 797 O O . GLY A 1 100 ? -0.866 -15.511 -11.078 1.00 97.50 100 GLY A O 1
ATOM 798 N N . THR A 1 101 ? 0.915 -14.383 -10.327 1.00 98.12 101 THR A N 1
ATOM 799 C CA . THR A 1 101 ? 1.675 -15.563 -9.902 1.00 98.12 101 THR A CA 1
ATOM 800 C C . THR A 1 101 ? 1.455 -15.816 -8.410 1.00 98.12 101 THR A C 1
ATOM 802 O O . THR A 1 101 ? 1.741 -14.920 -7.612 1.00 98.12 101 THR A O 1
ATOM 805 N N . PRO A 1 102 ? 1.001 -17.016 -8.003 1.00 98.50 102 PRO A N 1
ATOM 806 C CA . PRO A 1 102 ? 0.819 -17.351 -6.595 1.00 98.50 102 PRO A CA 1
ATOM 807 C C . PRO A 1 102 ? 2.110 -17.246 -5.780 1.00 98.50 102 PRO A C 1
ATOM 809 O O . PRO A 1 102 ? 3.192 -17.617 -6.244 1.00 98.50 102 PRO A O 1
ATOM 812 N N . THR A 1 103 ? 1.986 -16.787 -4.541 1.00 98.44 103 THR A N 1
ATOM 813 C CA . THR A 1 103 ? 3.077 -16.710 -3.565 1.00 98.44 103 THR A CA 1
ATOM 814 C C . THR A 1 103 ? 3.109 -17.936 -2.647 1.00 98.44 103 THR A C 1
ATOM 816 O O . THR A 1 103 ? 2.175 -18.737 -2.589 1.00 98.44 103 THR A O 1
ATOM 819 N N . ASP A 1 104 ? 4.204 -18.081 -1.899 1.00 97.31 104 ASP A N 1
ATOM 820 C CA . ASP A 1 104 ? 4.277 -19.013 -0.773 1.00 97.31 104 ASP A CA 1
ATOM 821 C C . ASP A 1 104 ? 3.702 -18.337 0.481 1.00 97.31 104 ASP A C 1
ATOM 823 O O . ASP A 1 104 ? 4.330 -17.442 1.051 1.00 97.31 104 ASP A O 1
ATOM 827 N N . VAL A 1 105 ? 2.506 -18.754 0.902 1.00 93.38 105 VAL A N 1
ATOM 828 C CA . VAL A 1 105 ? 1.780 -18.145 2.030 1.00 93.38 105 VAL A CA 1
ATOM 829 C C . VAL A 1 105 ? 2.486 -18.332 3.374 1.00 93.38 105 VAL A C 1
ATOM 831 O O . VAL A 1 105 ? 2.269 -17.533 4.287 1.00 93.38 105 VAL A O 1
ATOM 834 N N . ASP A 1 106 ? 3.356 -19.338 3.493 1.00 95.56 106 ASP A N 1
ATOM 835 C CA . ASP A 1 106 ? 4.137 -19.601 4.703 1.00 95.56 106 ASP A CA 1
ATOM 836 C C . ASP A 1 106 ? 5.428 -18.769 4.748 1.00 95.56 106 ASP A C 1
ATOM 838 O O . ASP A 1 106 ? 6.069 -18.649 5.798 1.00 95.56 106 ASP A O 1
ATOM 842 N N . ASN A 1 107 ? 5.807 -18.135 3.634 1.00 96.75 107 ASN A N 1
ATOM 843 C CA . ASN A 1 107 ? 6.976 -17.276 3.581 1.00 96.75 107 ASN A CA 1
ATOM 844 C C . ASN A 1 107 ? 6.672 -15.907 4.228 1.00 96.75 107 ASN A C 1
ATOM 846 O O . ASN A 1 107 ? 5.878 -15.125 3.695 1.00 96.75 107 ASN A O 1
ATOM 850 N N . PRO A 1 108 ? 7.365 -15.532 5.325 1.00 95.62 108 PRO A N 1
ATOM 851 C CA . PRO A 1 108 ? 7.136 -14.265 6.024 1.00 95.62 108 PRO A CA 1
ATOM 852 C C . PRO A 1 108 ? 7.539 -13.029 5.205 1.00 95.62 108 PRO A C 1
ATOM 854 O O . PRO A 1 108 ? 7.405 -11.907 5.686 1.00 95.62 108 PRO A O 1
ATOM 857 N N . PHE A 1 109 ? 8.092 -13.205 4.003 1.00 95.75 109 PHE A N 1
ATOM 858 C CA . PHE A 1 109 ? 8.299 -12.127 3.041 1.00 95.75 109 PHE A CA 1
ATOM 859 C C . PHE A 1 109 ? 6.980 -11.560 2.495 1.00 95.75 109 PHE A C 1
ATOM 861 O O . PHE A 1 109 ? 6.919 -10.366 2.234 1.00 95.75 109 PHE A O 1
ATOM 868 N N . TYR A 1 110 ? 5.933 -12.382 2.369 1.00 97.81 110 TYR A N 1
ATOM 869 C CA . TYR A 1 110 ? 4.616 -11.979 1.852 1.00 97.81 110 TYR A CA 1
ATOM 870 C C . TYR A 1 110 ? 3.622 -11.607 2.954 1.00 97.81 110 TYR A C 1
ATOM 872 O O . TYR A 1 110 ? 2.422 -11.505 2.712 1.00 97.81 110 TYR A O 1
ATOM 880 N N . GLN A 1 111 ? 4.111 -11.434 4.180 1.00 98.12 111 GLN A N 1
ATOM 881 C CA . GLN A 1 111 ? 3.301 -11.088 5.335 1.00 98.12 111 GLN A CA 1
ATOM 882 C C . GLN A 1 111 ? 3.844 -9.807 5.953 1.00 98.12 111 GLN A C 1
ATOM 884 O O . GLN A 1 111 ? 4.955 -9.789 6.487 1.00 98.12 111 GLN A O 1
ATOM 889 N N . ASP A 1 112 ? 3.034 -8.754 5.949 1.00 98.00 112 ASP A N 1
ATOM 890 C CA . ASP A 1 112 ? 3.390 -7.507 6.610 1.00 98.00 112 ASP A CA 1
ATOM 891 C C . ASP A 1 112 ? 2.474 -7.245 7.798 1.00 98.00 112 ASP A C 1
ATOM 893 O O . ASP A 1 112 ? 1.269 -7.510 7.791 1.00 98.00 112 ASP A O 1
ATOM 897 N N . THR A 1 113 ? 3.054 -6.656 8.839 1.00 98.44 113 THR A N 1
ATOM 898 C CA . THR A 1 113 ? 2.292 -6.113 9.961 1.00 98.44 113 THR A CA 1
ATOM 899 C C . THR A 1 113 ? 2.691 -4.671 10.197 1.00 98.44 113 THR A C 1
ATOM 901 O O . THR A 1 113 ? 3.871 -4.340 10.338 1.00 98.44 113 THR A O 1
ATOM 904 N N . TYR A 1 114 ? 1.689 -3.812 10.290 1.00 98.62 114 TYR A N 1
ATOM 905 C CA . TYR A 1 114 ? 1.830 -2.387 10.507 1.00 98.62 114 TYR A CA 1
ATOM 906 C C . TYR A 1 114 ? 1.091 -1.976 11.779 1.00 98.62 114 TYR A C 1
ATOM 908 O O . TYR A 1 114 ? 0.019 -2.495 12.086 1.00 98.62 114 TYR A O 1
ATOM 916 N N . ARG A 1 115 ? 1.632 -0.993 12.496 1.00 98.69 115 ARG A N 1
ATOM 917 C CA . ARG A 1 115 ? 0.900 -0.247 13.521 1.00 98.69 115 ARG A CA 1
ATOM 918 C C . ARG A 1 115 ? 0.337 1.020 12.895 1.00 98.69 115 ARG A C 1
ATOM 920 O O . ARG A 1 115 ? 1.094 1.819 12.353 1.00 98.69 115 ARG A O 1
ATOM 927 N N . VAL A 1 116 ? -0.973 1.205 12.966 1.00 98.50 116 VAL A N 1
ATOM 928 C CA . VAL A 1 116 ? -1.650 2.435 12.550 1.00 98.50 116 VAL A CA 1
ATOM 929 C C . VAL A 1 116 ? -1.507 3.460 13.670 1.00 98.50 116 VAL A C 1
ATOM 931 O O . VAL A 1 116 ? -2.020 3.261 14.769 1.00 98.50 116 VAL A O 1
ATOM 934 N N . GLU A 1 117 ? -0.795 4.548 13.386 1.00 98.31 117 GLU A N 1
ATOM 935 C CA . GLU A 1 117 ? -0.528 5.629 14.344 1.00 98.31 117 GLU A CA 1
ATOM 936 C C . GLU A 1 117 ? -1.684 6.639 14.388 1.00 98.31 117 GLU A C 1
ATOM 938 O O . GLU A 1 117 ? -1.916 7.298 15.399 1.00 98.31 117 GLU A O 1
ATOM 943 N N . GLY A 1 118 ? -2.420 6.774 13.285 1.00 97.19 118 GLY A N 1
ATOM 944 C CA . GLY A 1 118 ? -3.591 7.636 13.198 1.00 97.19 118 GLY A CA 1
ATOM 945 C C . GLY A 1 118 ? -4.300 7.494 11.860 1.00 97.19 118 GLY A C 1
ATOM 946 O O . GLY A 1 118 ? -3.666 7.243 10.834 1.00 97.19 118 GLY A O 1
ATOM 947 N N . ILE A 1 119 ? -5.620 7.658 11.880 1.00 97.62 119 ILE A N 1
ATOM 948 C CA . ILE A 1 119 ? -6.464 7.621 10.691 1.00 97.62 119 ILE A CA 1
ATOM 949 C C . ILE A 1 119 ? -7.560 8.679 10.792 1.00 97.62 119 ILE A C 1
ATOM 951 O O . ILE A 1 119 ? -8.220 8.815 11.822 1.00 97.62 119 ILE A O 1
ATOM 955 N N . THR A 1 120 ? -7.731 9.438 9.720 1.00 97.25 120 THR A N 1
ATOM 956 C CA . THR A 1 120 ? -8.803 10.412 9.516 1.00 97.25 120 THR A CA 1
ATOM 957 C C . THR A 1 120 ? -9.606 10.002 8.274 1.00 97.25 120 THR A C 1
ATOM 959 O O . THR A 1 120 ? -9.253 9.028 7.598 1.00 97.25 120 THR A O 1
ATOM 962 N N . PRO A 1 121 ? -10.691 10.717 7.926 1.00 96.56 121 PRO A N 1
ATOM 963 C CA . PRO A 1 121 ? -11.387 10.469 6.669 1.00 96.56 121 PRO A CA 1
ATOM 964 C C . PRO A 1 121 ? -10.498 10.625 5.428 1.00 96.56 121 PRO A C 1
ATOM 966 O O . PRO A 1 121 ? -10.791 9.990 4.424 1.00 96.56 121 PRO A O 1
ATOM 969 N N . THR A 1 122 ? -9.418 11.413 5.484 1.00 97.50 122 THR A N 1
ATOM 970 C CA . THR A 1 122 ? -8.590 11.740 4.310 1.00 97.50 122 THR A CA 1
ATOM 971 C C . THR A 1 122 ? -7.148 11.253 4.394 1.00 97.50 122 THR A C 1
ATOM 973 O O . THR A 1 122 ? -6.515 11.126 3.358 1.00 97.50 122 THR A O 1
ATOM 976 N N . GLU A 1 123 ? -6.611 10.949 5.576 1.00 98.31 123 GLU A N 1
ATOM 977 C CA . GLU A 1 123 ? -5.205 10.565 5.759 1.00 98.31 123 GLU A CA 1
ATOM 978 C C . GLU A 1 123 ? -5.082 9.361 6.700 1.00 98.31 123 GLU A C 1
ATOM 980 O O . GLU A 1 123 ? -5.801 9.248 7.693 1.00 98.31 123 GLU A O 1
ATOM 985 N N . MET A 1 124 ? -4.120 8.481 6.432 1.00 98.50 124 MET A N 1
ATOM 986 C CA . MET A 1 124 ? -3.694 7.442 7.364 1.00 98.50 124 MET A CA 1
ATOM 987 C C . MET A 1 124 ? -2.173 7.443 7.500 1.00 98.50 124 MET A C 1
ATOM 989 O O . MET A 1 124 ? -1.449 7.442 6.507 1.00 98.50 124 MET A O 1
ATOM 993 N N . ARG A 1 125 ? -1.686 7.354 8.741 1.00 98.56 125 ARG A N 1
ATOM 994 C CA . ARG A 1 125 ? -0.269 7.147 9.059 1.00 98.56 125 ARG A CA 1
ATOM 995 C C . ARG A 1 125 ? -0.060 5.810 9.744 1.00 98.56 125 ARG A C 1
ATOM 997 O O . ARG A 1 125 ? -0.795 5.454 10.667 1.00 98.56 125 ARG A O 1
ATOM 1004 N N . TYR A 1 126 ? 0.952 5.076 9.307 1.00 98.50 126 TYR A N 1
ATOM 1005 C CA . TYR A 1 126 ? 1.228 3.735 9.806 1.00 98.50 126 TYR A CA 1
ATOM 1006 C C . TYR A 1 126 ? 2.712 3.381 9.704 1.00 98.50 126 TYR A C 1
ATOM 1008 O O . TYR A 1 126 ? 3.433 3.893 8.852 1.00 98.50 126 TYR A O 1
ATOM 1016 N N . THR A 1 127 ? 3.168 2.490 10.578 1.00 98.56 127 THR A N 1
ATOM 1017 C CA . THR A 1 127 ? 4.569 2.077 10.692 1.00 98.56 127 THR A CA 1
ATOM 1018 C C . THR A 1 127 ? 4.680 0.575 10.496 1.00 98.56 127 THR A C 1
ATOM 1020 O O . THR A 1 127 ? 4.031 -0.186 11.209 1.00 98.56 127 THR A O 1
ATOM 1023 N N . HIS A 1 128 ? 5.520 0.128 9.565 1.00 97.94 128 HIS A N 1
ATOM 1024 C CA . HIS A 1 128 ? 5.823 -1.291 9.393 1.00 97.94 128 HIS A CA 1
ATOM 1025 C C . HIS A 1 128 ? 6.613 -1.808 10.594 1.00 97.94 128 HIS A C 1
ATOM 1027 O O . HIS A 1 128 ? 7.684 -1.283 10.904 1.00 97.94 128 HIS A O 1
ATOM 1033 N N . LEU A 1 129 ? 6.101 -2.835 11.273 1.00 97.31 129 LEU A N 1
ATOM 1034 C CA . LEU A 1 129 ? 6.651 -3.289 12.549 1.00 97.31 129 LEU A CA 1
ATOM 1035 C C . LEU A 1 129 ? 8.052 -3.883 12.410 1.00 97.31 129 LEU A C 1
ATOM 1037 O O . LEU A 1 129 ? 8.904 -3.616 13.252 1.00 97.31 129 LEU A O 1
ATOM 1041 N N . LYS A 1 130 ? 8.309 -4.652 11.347 1.00 95.56 130 LYS A N 1
ATOM 1042 C CA . LYS A 1 130 ? 9.601 -5.327 11.157 1.00 95.56 130 LYS A CA 1
ATOM 1043 C C . LYS A 1 130 ? 10.719 -4.355 10.784 1.00 95.56 130 LYS A C 1
ATOM 1045 O O . LYS A 1 130 ? 11.833 -4.500 11.270 1.00 95.56 130 LYS A O 1
ATOM 1050 N N . SER A 1 131 ? 10.442 -3.376 9.918 1.00 95.25 131 SER A N 1
ATOM 1051 C CA . SER A 1 131 ? 11.471 -2.445 9.424 1.00 95.25 131 SER A CA 1
ATOM 1052 C C . SER A 1 131 ? 11.484 -1.085 10.126 1.00 95.25 131 SER A C 1
ATOM 1054 O O . SER A 1 131 ? 12.358 -0.274 9.835 1.00 95.25 131 SER A O 1
ATOM 1056 N N . GLY A 1 132 ? 10.490 -0.781 10.967 1.00 96.69 132 GLY A N 1
ATOM 1057 C CA . GLY A 1 132 ? 10.311 0.536 11.589 1.00 96.69 132 GLY A CA 1
ATOM 1058 C C . GLY A 1 132 ? 9.982 1.664 10.603 1.00 96.69 132 GLY A C 1
ATOM 1059 O O . GLY A 1 132 ? 10.019 2.835 10.971 1.00 96.69 132 GLY A O 1
ATOM 1060 N N . ARG A 1 133 ? 9.682 1.341 9.338 1.00 94.50 133 ARG A N 1
ATOM 1061 C CA . ARG A 1 133 ? 9.454 2.347 8.293 1.00 94.50 133 ARG A CA 1
ATOM 1062 C C . ARG A 1 133 ? 8.063 2.949 8.451 1.00 94.50 133 ARG A C 1
ATOM 1064 O O . ARG A 1 133 ? 7.087 2.206 8.481 1.00 94.50 133 ARG A O 1
ATOM 1071 N N . ALA A 1 134 ? 7.991 4.273 8.525 1.00 96.38 134 ALA A N 1
ATOM 1072 C CA . ALA A 1 134 ? 6.738 5.014 8.574 1.00 96.38 134 ALA A CA 1
ATOM 1073 C C . ALA A 1 134 ? 6.228 5.349 7.165 1.00 96.38 134 ALA A C 1
ATOM 1075 O O . ALA A 1 134 ? 7.012 5.579 6.240 1.00 96.38 134 ALA A O 1
ATOM 1076 N N . TYR A 1 135 ? 4.909 5.398 7.032 1.00 97.06 135 TYR A N 1
ATOM 1077 C CA . TYR A 1 135 ? 4.176 5.711 5.814 1.00 97.06 135 TYR A CA 1
ATOM 1078 C C . TYR A 1 135 ? 3.050 6.693 6.149 1.00 97.06 135 TYR A C 1
ATOM 1080 O O . TYR A 1 135 ? 2.443 6.608 7.220 1.00 97.06 135 TYR A O 1
ATOM 1088 N N . SER A 1 136 ? 2.760 7.600 5.218 1.00 97.31 136 SER A N 1
ATOM 1089 C CA . SER A 1 136 ? 1.521 8.378 5.188 1.00 97.31 136 SER A CA 1
ATOM 1090 C C . SER A 1 136 ? 0.862 8.165 3.831 1.00 97.31 136 SER A C 1
ATOM 1092 O O . SER A 1 136 ? 1.554 8.091 2.814 1.00 97.31 136 SER A O 1
ATOM 1094 N N . VAL A 1 137 ? -0.455 7.997 3.832 1.00 98.44 137 VAL A N 1
ATOM 1095 C CA . VAL A 1 137 ? -1.268 7.790 2.633 1.00 98.44 137 VAL A CA 1
ATOM 1096 C C . VAL A 1 137 ? -2.502 8.678 2.689 1.00 98.44 137 VAL A C 1
ATOM 1098 O O . VAL A 1 137 ? -3.047 8.929 3.766 1.00 98.44 137 VAL A O 1
ATOM 1101 N N . GLN A 1 138 ? -2.958 9.120 1.524 1.00 98.50 138 GLN A N 1
ATOM 1102 C CA . GLN A 1 138 ? -4.182 9.892 1.352 1.00 98.50 138 GLN A CA 1
ATOM 1103 C C . GLN A 1 138 ? -5.302 8.985 0.856 1.00 98.50 138 GLN A C 1
ATOM 1105 O O . GLN A 1 138 ? -5.078 8.117 0.012 1.00 98.50 138 GLN A O 1
ATOM 1110 N N . ARG A 1 139 ? -6.514 9.175 1.373 1.00 98.44 139 ARG A N 1
ATOM 1111 C CA . ARG A 1 139 ? -7.702 8.526 0.827 1.00 98.44 139 ARG A CA 1
ATOM 1112 C C . ARG A 1 139 ? -8.009 9.149 -0.527 1.00 98.44 139 ARG A C 1
ATOM 1114 O O . ARG A 1 139 ? -7.994 10.370 -0.665 1.00 98.44 139 ARG A O 1
ATOM 1121 N N . VAL A 1 140 ? -8.304 8.306 -1.503 1.00 98.44 140 VAL A N 1
ATOM 1122 C CA . VAL A 1 140 ? -8.616 8.718 -2.872 1.00 98.44 140 VAL A CA 1
ATOM 1123 C C . VAL A 1 140 ? -9.864 7.999 -3.372 1.00 98.44 140 VAL A C 1
ATOM 1125 O O . VAL A 1 140 ? -10.302 7.009 -2.781 1.00 98.44 140 VAL A O 1
ATOM 1128 N N . GLU A 1 141 ? -10.436 8.506 -4.459 1.00 96.19 141 GLU A N 1
ATOM 1129 C CA . GLU A 1 141 ? -11.526 7.832 -5.164 1.00 96.19 141 GLU A CA 1
ATOM 1130 C C . GLU A 1 141 ? -11.050 6.518 -5.800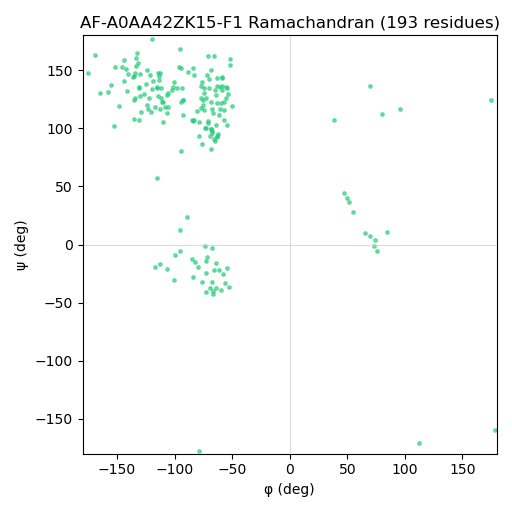 1.00 96.19 141 GLU A C 1
ATOM 1132 O O . GLU A 1 141 ? -9.851 6.271 -5.961 1.00 96.19 141 GLU A O 1
ATOM 1137 N N . ARG A 1 142 ? -11.990 5.638 -6.156 1.00 89.94 142 ARG A N 1
ATOM 1138 C CA . ARG A 1 142 ? -11.661 4.317 -6.713 1.00 89.94 142 ARG A CA 1
ATOM 1139 C C . ARG A 1 142 ? -10.946 4.421 -8.061 1.00 89.94 142 ARG A C 1
ATOM 1141 O O . ARG A 1 142 ? -10.026 3.652 -8.309 1.00 89.94 142 ARG A O 1
ATOM 1148 N N . GLU A 1 143 ? -11.338 5.378 -8.888 1.00 93.31 143 GLU A N 1
ATOM 1149 C CA . GLU A 1 143 ? -10.805 5.624 -10.229 1.00 93.31 143 GLU A CA 1
ATOM 1150 C C . GLU A 1 143 ? -9.603 6.588 -10.211 1.00 93.31 143 GLU A C 1
ATOM 1152 O O . GLU A 1 143 ? -9.323 7.269 -11.198 1.00 93.31 143 GLU A O 1
ATOM 1157 N N . PHE A 1 144 ? -8.901 6.680 -9.076 1.00 95.88 144 PHE A N 1
ATOM 1158 C CA . PHE A 1 144 ? -7.703 7.501 -8.944 1.00 95.88 144 PHE A CA 1
ATOM 1159 C C . PHE A 1 144 ? -6.629 7.081 -9.952 1.00 95.88 144 PHE A C 1
ATOM 1161 O O . PHE A 1 144 ? -6.305 5.903 -10.088 1.00 95.88 144 PHE A O 1
ATOM 1168 N N . LEU A 1 145 ? -6.047 8.073 -10.622 1.00 93.25 145 LEU A N 1
ATOM 1169 C CA . LEU A 1 145 ? -4.940 7.880 -11.548 1.00 93.25 145 LEU A CA 1
ATOM 1170 C C . LEU A 1 145 ? -3.636 8.271 -10.866 1.00 93.25 145 LEU A C 1
ATOM 1172 O O . LEU A 1 145 ? -3.559 9.333 -10.245 1.00 93.25 145 LEU A O 1
ATOM 1176 N N . PHE A 1 146 ? -2.605 7.442 -11.033 1.00 92.44 146 PHE A N 1
ATOM 1177 C CA . PHE A 1 146 ? -1.271 7.763 -10.545 1.00 92.44 146 PHE A CA 1
ATOM 1178 C C . PHE A 1 146 ? -0.808 9.108 -11.110 1.00 92.44 146 PHE A C 1
ATOM 1180 O O . PHE A 1 146 ? -0.807 9.308 -12.332 1.00 92.44 146 PHE A O 1
ATOM 1187 N N . PRO A 1 147 ? -0.398 10.042 -10.244 1.00 89.31 147 PRO A N 1
ATOM 1188 C CA . PRO A 1 147 ? 0.123 11.307 -10.704 1.00 89.31 147 PRO A CA 1
ATOM 1189 C C . PRO A 1 147 ? 1.540 11.079 -11.262 1.00 89.31 147 PRO A C 1
ATOM 1191 O O . PRO A 1 147 ? 2.350 10.352 -10.690 1.00 89.31 147 PRO A O 1
ATOM 1194 N N . GLY A 1 148 ? 1.848 11.656 -12.427 1.00 83.81 148 GLY A N 1
ATOM 1195 C CA . GLY A 1 148 ? 3.127 11.406 -13.105 1.00 83.81 148 GLY A CA 1
ATOM 1196 C C . GLY A 1 148 ? 4.334 11.984 -12.355 1.00 83.81 148 GLY A C 1
ATOM 1197 O O . GLY A 1 148 ? 4.237 13.040 -11.741 1.00 83.81 148 GLY A O 1
ATOM 1198 N N . CYS A 1 149 ? 5.516 11.372 -12.482 1.00 78.56 149 CYS A N 1
ATOM 1199 C CA . CYS A 1 149 ? 6.725 11.756 -11.725 1.00 78.56 149 CYS A CA 1
ATOM 1200 C C . CYS A 1 149 ? 7.141 13.241 -11.840 1.00 78.56 149 CYS A C 1
ATOM 1202 O O . CYS A 1 149 ? 7.829 13.763 -10.963 1.00 78.56 149 CYS A O 1
ATOM 1204 N N . ALA A 1 150 ? 6.688 13.959 -12.875 1.00 72.25 150 ALA A N 1
ATOM 1205 C CA . ALA A 1 150 ? 6.947 15.387 -13.047 1.00 72.25 150 ALA A CA 1
ATOM 1206 C C . ALA A 1 150 ? 6.488 16.249 -11.854 1.00 72.25 150 ALA A C 1
ATOM 1208 O O . ALA A 1 150 ? 7.175 17.213 -11.528 1.00 72.25 150 ALA A O 1
ATOM 1209 N N . HIS A 1 151 ? 5.400 15.890 -11.156 1.00 73.62 151 HIS A N 1
ATOM 1210 C CA . HIS A 1 151 ? 4.956 16.660 -9.982 1.00 73.62 151 HIS A CA 1
ATOM 1211 C C . HIS A 1 151 ? 5.872 16.477 -8.754 1.00 73.62 151 HIS A C 1
ATOM 1213 O O . HIS A 1 151 ? 5.747 17.213 -7.778 1.00 73.62 151 HIS A O 1
ATOM 1219 N N . ILE A 1 152 ? 6.793 15.506 -8.800 1.00 65.62 152 ILE A N 1
ATOM 1220 C CA . ILE A 1 152 ? 7.740 15.174 -7.723 1.00 65.62 152 ILE A CA 1
ATOM 1221 C C . ILE A 1 152 ? 9.185 15.496 -8.120 1.00 65.62 152 ILE A C 1
ATOM 1223 O O . ILE A 1 152 ? 10.040 15.645 -7.250 1.00 65.62 152 ILE A O 1
ATOM 1227 N N . ALA A 1 153 ? 9.475 15.678 -9.412 1.00 60.97 153 ALA A N 1
ATOM 1228 C CA . ALA A 1 153 ? 10.790 16.103 -9.894 1.00 60.97 153 ALA A CA 1
ATOM 1229 C C . ALA A 1 153 ? 11.280 17.386 -9.192 1.00 60.97 153 ALA A C 1
ATOM 1231 O O . ALA A 1 153 ? 12.457 17.492 -8.847 1.00 60.97 153 ALA A O 1
ATOM 1232 N N . GLU A 1 154 ? 10.370 18.315 -8.887 1.00 57.38 154 GLU A N 1
ATOM 1233 C CA . GLU A 1 154 ? 10.661 19.527 -8.114 1.00 57.38 154 GLU A CA 1
ATOM 1234 C C . GLU A 1 154 ? 11.027 19.215 -6.648 1.00 57.38 154 GLU A C 1
ATOM 1236 O O . GLU A 1 154 ? 12.015 19.728 -6.119 1.00 57.38 154 GLU A O 1
ATOM 1241 N N . ALA A 1 155 ? 10.304 18.290 -6.008 1.00 54.84 155 ALA A N 1
ATOM 1242 C CA . ALA A 1 155 ? 10.569 17.861 -4.634 1.00 54.84 155 ALA A CA 1
ATOM 1243 C C . ALA A 1 155 ? 11.878 17.055 -4.499 1.00 54.84 155 ALA A C 1
ATOM 1245 O O . ALA A 1 155 ? 12.617 17.226 -3.527 1.00 54.84 155 ALA A O 1
ATOM 1246 N N . LEU A 1 156 ? 12.206 16.210 -5.482 1.00 58.31 156 LEU A N 1
ATOM 1247 C CA . LEU A 1 156 ? 13.439 15.412 -5.505 1.00 58.31 156 LEU A CA 1
ATOM 1248 C C . LEU A 1 156 ? 14.672 16.240 -5.885 1.00 58.31 156 LEU A C 1
ATOM 1250 O O . LEU A 1 156 ? 15.755 15.979 -5.360 1.00 58.31 156 LEU A O 1
ATOM 1254 N N . SER A 1 157 ? 14.524 17.264 -6.733 1.00 58.47 157 SER A N 1
ATOM 1255 C CA . SER A 1 157 ? 15.605 18.208 -7.053 1.00 58.47 157 SER A CA 1
ATOM 1256 C C . SER A 1 157 ? 16.104 18.934 -5.798 1.00 58.47 157 SER A C 1
ATOM 1258 O O . SER A 1 157 ? 17.309 19.058 -5.586 1.00 58.47 157 SER A O 1
ATOM 1260 N N . ASN A 1 158 ? 15.194 19.308 -4.895 1.00 52.34 158 ASN A N 1
ATOM 1261 C CA . ASN A 1 158 ? 15.542 19.964 -3.633 1.00 52.34 158 ASN A CA 1
ATOM 1262 C C . ASN A 1 158 ? 16.201 19.013 -2.612 1.00 52.34 158 ASN A C 1
ATOM 1264 O O . ASN A 1 158 ? 16.983 19.462 -1.776 1.00 52.34 158 ASN A O 1
ATOM 1268 N N . MET A 1 159 ? 15.959 17.698 -2.699 1.00 49.78 159 MET A N 1
ATOM 1269 C CA . MET A 1 159 ? 16.634 16.696 -1.854 1.00 49.78 159 MET A CA 1
ATOM 1270 C C . MET A 1 159 ? 18.046 16.335 -2.341 1.00 49.78 159 MET A C 1
ATOM 1272 O O . MET A 1 159 ? 18.847 15.841 -1.549 1.00 49.78 159 MET A O 1
ATOM 1276 N N . ARG A 1 160 ? 18.389 16.609 -3.609 1.00 51.66 160 ARG A N 1
ATOM 1277 C CA . ARG A 1 160 ? 19.751 16.416 -4.150 1.00 51.66 160 ARG A CA 1
ATOM 1278 C C . ARG A 1 160 ? 20.763 17.458 -3.644 1.00 51.66 160 ARG A C 1
ATOM 1280 O O . ARG A 1 160 ? 21.959 17.239 -3.798 1.00 51.66 160 ARG A O 1
ATOM 1287 N N . ILE A 1 161 ? 20.314 18.561 -3.032 1.00 46.09 161 ILE A N 1
ATOM 1288 C CA . ILE A 1 161 ? 21.184 19.678 -2.603 1.00 46.09 161 ILE A CA 1
ATOM 1289 C C . ILE A 1 161 ? 21.618 19.585 -1.126 1.00 46.09 161 ILE A C 1
ATOM 1291 O O . ILE A 1 161 ? 22.472 20.353 -0.692 1.00 46.09 161 ILE A O 1
ATOM 1295 N N . ALA A 1 162 ? 21.123 18.627 -0.335 1.00 37.53 162 ALA A N 1
ATOM 1296 C CA . ALA A 1 162 ? 21.596 18.464 1.044 1.00 37.53 162 ALA A CA 1
ATOM 1297 C C . ALA A 1 162 ? 23.008 17.831 1.077 1.00 37.53 162 ALA A C 1
ATOM 1299 O O . ALA A 1 162 ? 23.162 16.672 0.679 1.00 37.53 162 ALA A O 1
ATOM 1300 N N . PRO A 1 163 ? 24.056 18.532 1.562 1.00 37.94 163 PRO A N 1
ATOM 1301 C CA . PRO A 1 163 ? 25.380 17.944 1.662 1.00 37.94 163 PRO A CA 1
ATOM 1302 C C . PRO A 1 163 ? 25.434 16.969 2.848 1.00 37.94 163 PRO A C 1
ATOM 1304 O O . PRO A 1 163 ? 25.206 17.341 3.993 1.00 37.94 163 PRO A O 1
ATOM 1307 N N . GLY A 1 164 ? 25.739 15.711 2.523 1.00 44.28 164 GLY A N 1
ATOM 1308 C CA . GLY A 1 164 ? 26.422 14.698 3.333 1.00 44.28 164 GLY A CA 1
ATOM 1309 C C . GLY A 1 164 ? 26.132 14.590 4.834 1.00 44.28 164 GLY A C 1
ATOM 1310 O O . GLY A 1 164 ? 26.762 15.274 5.629 1.00 44.28 164 GLY A O 1
ATOM 1311 N N . ILE A 1 165 ? 25.397 13.542 5.226 1.00 37.66 165 ILE A N 1
ATOM 1312 C CA . ILE A 1 165 ? 25.780 12.695 6.369 1.00 37.66 165 ILE A CA 1
ATOM 1313 C C . ILE A 1 165 ? 25.579 11.237 5.947 1.00 37.66 165 ILE A C 1
ATOM 1315 O O . ILE A 1 165 ? 24.458 10.768 5.771 1.00 37.66 165 ILE A O 1
ATOM 1319 N N . GLY A 1 166 ? 26.686 10.526 5.737 1.00 41.59 166 GLY A N 1
ATOM 1320 C CA . GLY A 1 166 ? 26.664 9.110 5.395 1.00 41.59 166 GLY A CA 1
ATOM 1321 C C . GLY A 1 166 ? 26.215 8.237 6.566 1.00 41.59 166 GLY A C 1
ATOM 1322 O O . GLY A 1 166 ? 26.606 8.474 7.707 1.00 41.59 166 GLY A O 1
ATOM 1323 N N . ARG A 1 167 ? 25.448 7.186 6.259 1.00 39.16 167 ARG A N 1
ATOM 1324 C CA . ARG A 1 167 ? 25.513 5.866 6.908 1.00 39.16 167 ARG A CA 1
ATOM 1325 C C . ARG A 1 167 ? 24.766 4.848 6.049 1.00 39.16 167 ARG A C 1
ATOM 1327 O O . ARG A 1 167 ? 23.660 5.104 5.590 1.00 39.16 167 ARG A O 1
ATOM 1334 N N . GLY A 1 168 ? 25.442 3.731 5.792 1.00 40.97 168 GLY A N 1
ATOM 1335 C CA . GLY A 1 168 ? 25.072 2.739 4.793 1.00 40.97 168 GLY A CA 1
ATOM 1336 C C . GLY A 1 168 ? 23.762 2.012 5.078 1.00 40.97 168 GLY A C 1
ATOM 1337 O O . GLY A 1 168 ? 23.543 1.499 6.172 1.00 40.97 168 GLY A O 1
ATOM 1338 N N . GLY A 1 169 ? 22.937 1.919 4.040 1.00 32.41 169 GLY A N 1
ATOM 1339 C CA . GLY A 1 169 ? 22.007 0.819 3.834 1.00 32.41 169 GLY A CA 1
ATOM 1340 C C . GLY A 1 169 ? 22.498 0.039 2.621 1.00 32.41 169 GLY A C 1
ATOM 1341 O O . GLY A 1 169 ? 22.769 0.629 1.577 1.00 32.41 169 GLY A O 1
ATOM 1342 N N . THR A 1 170 ? 22.689 -1.266 2.770 1.00 35.34 170 THR A N 1
ATOM 1343 C CA . THR A 1 170 ? 23.020 -2.157 1.657 1.00 35.34 170 THR A CA 1
ATOM 1344 C C . THR A 1 170 ? 21.902 -2.122 0.604 1.00 35.34 170 THR A C 1
ATOM 1346 O O . THR A 1 170 ? 20.727 -2.180 0.977 1.00 35.34 170 THR A O 1
ATOM 1349 N N . PRO A 1 171 ? 22.224 -2.036 -0.700 1.00 35.53 171 PRO A N 1
ATOM 1350 C CA . PRO A 1 171 ? 21.220 -2.087 -1.756 1.00 35.53 171 PRO A CA 1
ATOM 1351 C C . PRO A 1 171 ? 20.497 -3.437 -1.774 1.00 35.53 171 PRO A C 1
ATOM 1353 O O . PRO A 1 171 ? 21.102 -4.488 -1.550 1.00 35.53 171 PRO A O 1
ATOM 1356 N N . ARG A 1 172 ? 19.196 -3.400 -2.072 1.00 49.59 172 ARG A N 1
ATOM 1357 C CA . ARG A 1 172 ? 18.388 -4.576 -2.421 1.00 49.59 172 ARG A CA 1
ATOM 1358 C C . ARG A 1 172 ? 18.998 -5.243 -3.669 1.00 49.59 172 ARG A C 1
ATOM 1360 O O . ARG A 1 172 ? 19.358 -4.511 -4.591 1.00 49.59 172 ARG A O 1
ATOM 1367 N N . PRO A 1 173 ? 19.119 -6.582 -3.732 1.00 33.56 173 PRO A N 1
ATOM 1368 C CA . PRO A 1 173 ? 19.620 -7.246 -4.927 1.00 33.56 173 PRO A CA 1
ATOM 1369 C C . PRO A 1 173 ? 18.661 -7.019 -6.100 1.00 33.56 173 PRO A C 1
ATOM 1371 O O . PRO A 1 173 ? 17.449 -7.209 -5.992 1.00 33.56 173 PRO A O 1
ATOM 1374 N N . GLU A 1 174 ? 19.251 -6.567 -7.197 1.00 33.28 174 GLU A N 1
ATOM 1375 C CA . GLU A 1 174 ? 18.661 -6.334 -8.508 1.00 33.28 174 GLU A CA 1
ATOM 1376 C C . GLU A 1 174 ? 18.148 -7.659 -9.098 1.00 33.28 174 GLU A C 1
ATOM 1378 O O . GLU A 1 174 ? 18.908 -8.618 -9.245 1.00 33.28 174 GLU A O 1
ATOM 1383 N N . MET A 1 175 ? 16.852 -7.741 -9.419 1.00 38.66 175 MET A N 1
ATOM 1384 C CA . MET A 1 175 ? 16.283 -8.896 -10.119 1.00 38.66 175 MET A CA 1
ATOM 1385 C C . MET A 1 175 ? 16.650 -8.837 -11.604 1.00 38.66 175 MET A C 1
ATOM 1387 O O . MET A 1 175 ? 15.883 -8.370 -12.439 1.00 38.66 175 MET A O 1
ATOM 1391 N N . THR A 1 176 ? 17.812 -9.375 -11.960 1.00 38.66 176 THR A N 1
ATOM 1392 C CA . THR A 1 176 ? 18.069 -9.856 -13.323 1.00 38.66 176 THR A CA 1
ATOM 1393 C C . THR A 1 176 ? 17.778 -11.352 -13.378 1.00 38.66 176 THR A C 1
ATOM 1395 O O . THR A 1 176 ? 18.658 -12.199 -13.290 1.00 38.66 176 THR A O 1
ATOM 1398 N N . GLY A 1 177 ? 16.493 -11.683 -13.503 1.00 34.53 177 GLY A N 1
ATOM 1399 C CA . GLY A 1 177 ? 15.996 -13.052 -13.630 1.00 34.53 177 GLY A CA 1
ATOM 1400 C C . GLY A 1 177 ? 15.343 -13.311 -14.983 1.00 34.53 177 GLY A C 1
ATOM 1401 O O . GLY A 1 177 ? 14.180 -13.692 -15.034 1.00 34.53 177 GLY A O 1
ATOM 1402 N N . ARG A 1 178 ? 16.066 -13.109 -16.096 1.00 39.59 178 ARG A N 1
ATOM 1403 C CA . ARG A 1 178 ? 15.668 -13.683 -17.394 1.00 39.59 178 ARG A CA 1
ATOM 1404 C C . ARG A 1 178 ? 15.846 -15.200 -17.325 1.00 39.59 178 ARG A C 1
ATOM 1406 O O . ARG A 1 178 ? 16.929 -15.718 -17.588 1.00 39.59 178 ARG A O 1
ATOM 1413 N N . GLY A 1 179 ? 14.777 -15.909 -16.980 1.00 32.56 179 GLY A N 1
ATOM 1414 C CA . GLY A 1 179 ? 14.679 -17.352 -17.163 1.00 32.56 179 GLY A CA 1
ATOM 1415 C C . GLY A 1 179 ? 14.616 -17.685 -18.651 1.00 32.56 179 GLY A C 1
ATOM 1416 O O . GLY A 1 179 ? 13.566 -17.578 -19.278 1.00 32.56 179 GLY A O 1
ATOM 1417 N N . HIS A 1 180 ? 15.755 -18.076 -19.222 1.00 34.50 180 HIS A N 1
ATOM 1418 C CA . HIS A 1 180 ? 15.801 -18.795 -20.489 1.00 34.50 180 HIS A CA 1
ATOM 1419 C C . HIS A 1 180 ? 15.032 -20.113 -20.337 1.00 34.50 180 HIS A C 1
ATOM 1421 O O . HIS A 1 180 ? 15.422 -20.984 -19.561 1.00 34.50 180 HIS A O 1
ATOM 1427 N N . ALA A 1 181 ? 13.951 -20.260 -21.100 1.00 31.14 181 ALA A N 1
ATOM 1428 C CA . ALA A 1 181 ? 13.284 -21.535 -21.299 1.00 31.14 181 ALA A CA 1
ATOM 1429 C C . ALA A 1 181 ? 14.261 -22.512 -21.975 1.00 31.14 181 ALA A C 1
ATOM 1431 O O . ALA A 1 181 ? 14.635 -22.335 -23.135 1.00 31.14 181 ALA A O 1
ATOM 1432 N N . VAL A 1 182 ? 14.686 -23.543 -21.244 1.00 35.62 182 VAL A N 1
ATOM 1433 C CA . VAL A 1 182 ? 15.368 -24.703 -21.820 1.00 35.62 182 VAL A CA 1
ATOM 1434 C C . VAL A 1 182 ? 14.289 -25.643 -22.345 1.00 35.62 182 VAL A C 1
ATOM 1436 O O . VAL A 1 182 ? 13.562 -26.278 -21.583 1.00 35.62 182 VAL A O 1
ATOM 1439 N N . ALA A 1 183 ? 14.170 -25.702 -23.669 1.00 31.56 183 ALA A N 1
ATOM 1440 C CA . ALA A 1 183 ? 13.363 -26.689 -24.364 1.00 31.56 183 ALA A CA 1
ATOM 1441 C C . ALA A 1 183 ? 13.978 -28.085 -24.169 1.00 31.56 183 ALA A C 1
ATOM 1443 O O . ALA A 1 183 ? 15.056 -28.378 -24.686 1.00 31.56 183 ALA A O 1
ATOM 1444 N N . HIS A 1 184 ? 13.284 -28.966 -23.448 1.00 33.38 184 HIS A N 1
ATOM 1445 C CA . HIS A 1 184 ? 13.560 -30.398 -23.493 1.00 33.38 184 HIS A CA 1
ATOM 1446 C C . HIS A 1 184 ? 12.937 -30.987 -24.765 1.00 33.38 184 HIS A C 1
ATOM 1448 O O . HIS A 1 184 ? 11.771 -31.375 -24.789 1.00 33.38 184 HIS A O 1
ATOM 1454 N N . SER A 1 185 ? 13.733 -31.067 -25.831 1.00 35.53 185 SER A N 1
ATOM 1455 C CA . SER A 1 185 ? 13.442 -31.930 -26.977 1.00 35.53 185 SER A CA 1
ATOM 1456 C C . SER A 1 185 ? 13.704 -33.384 -26.583 1.00 35.53 185 SER A C 1
ATOM 1458 O O . SER A 1 185 ? 14.846 -33.840 -26.569 1.00 35.53 185 SER A O 1
ATOM 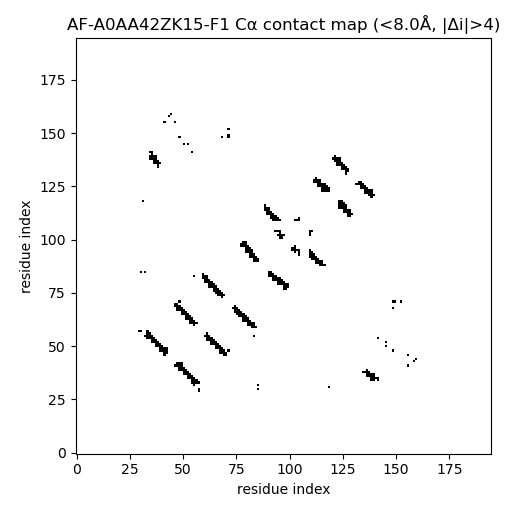1460 N N . ALA A 1 186 ? 12.645 -34.126 -26.261 1.00 35.09 186 ALA A N 1
ATOM 1461 C CA . ALA A 1 186 ? 12.693 -35.580 -26.190 1.00 35.09 186 ALA A CA 1
ATOM 1462 C C . ALA A 1 186 ? 12.778 -36.145 -27.619 1.00 35.09 186 ALA A C 1
ATOM 1464 O O . ALA A 1 186 ? 11.786 -36.208 -28.344 1.00 35.09 186 ALA A O 1
ATOM 1465 N N . SER A 1 187 ? 13.987 -36.523 -28.037 1.00 37.25 187 SER A N 1
ATOM 1466 C CA . SER A 1 187 ? 14.224 -37.274 -29.271 1.00 37.25 187 SER A CA 1
ATOM 1467 C C . SER A 1 187 ? 13.898 -38.750 -29.030 1.00 37.25 187 SER A C 1
ATOM 1469 O O . SER A 1 187 ? 14.635 -39.463 -28.351 1.00 37.25 187 SER A O 1
ATOM 1471 N N . LEU A 1 188 ? 12.762 -39.197 -29.566 1.00 39.50 188 LEU A N 1
ATOM 1472 C CA . LEU A 1 188 ? 12.395 -40.607 -29.682 1.00 39.50 188 LEU A CA 1
ATOM 1473 C C . LEU A 1 188 ? 13.277 -41.269 -30.751 1.00 39.50 188 LEU A C 1
ATOM 1475 O O . LEU A 1 188 ? 13.081 -41.062 -31.950 1.00 39.50 188 LEU A O 1
ATOM 1479 N N . ALA A 1 189 ? 14.236 -42.088 -30.321 1.00 40.31 189 ALA A N 1
ATOM 1480 C CA . ALA A 1 189 ? 14.945 -43.003 -31.206 1.00 40.31 189 ALA A CA 1
ATOM 1481 C C . ALA A 1 189 ? 14.042 -44.199 -31.570 1.00 40.31 189 ALA A C 1
ATOM 1483 O O . ALA A 1 189 ? 13.423 -44.826 -30.711 1.00 40.31 189 ALA A O 1
ATOM 1484 N N . ARG A 1 190 ? 13.962 -44.475 -32.876 1.00 43.31 190 ARG A N 1
ATOM 1485 C CA . ARG A 1 190 ? 13.238 -45.585 -33.522 1.00 43.31 190 ARG A CA 1
ATOM 1486 C C . ARG A 1 190 ? 13.911 -46.949 -33.271 1.00 43.31 190 ARG A C 1
ATOM 1488 O O . ARG A 1 190 ? 15.089 -46.985 -32.920 1.00 43.31 190 ARG A O 1
ATOM 1495 N N . PRO A 1 191 ? 13.187 -48.066 -33.486 1.00 53.22 191 PRO A N 1
ATOM 1496 C CA . PRO A 1 191 ? 13.642 -49.410 -33.148 1.00 53.22 191 PRO A CA 1
ATOM 1497 C C . PRO A 1 191 ? 14.520 -50.015 -34.250 1.00 53.22 191 PRO A C 1
ATOM 1499 O O . PRO A 1 191 ? 14.319 -49.750 -35.435 1.00 53.22 191 PRO A O 1
ATOM 1502 N N . ALA A 1 192 ? 15.425 -50.907 -33.854 1.00 48.38 192 ALA A N 1
ATOM 1503 C CA . ALA A 1 192 ? 16.053 -51.875 -34.742 1.00 48.38 192 ALA A CA 1
ATOM 1504 C C . ALA A 1 192 ? 15.964 -53.250 -34.072 1.00 48.38 192 ALA A C 1
ATOM 1506 O O . ALA A 1 192 ? 16.629 -53.507 -33.072 1.00 48.38 192 ALA A O 1
ATOM 1507 N N . GLY A 1 193 ? 15.089 -54.108 -34.596 1.00 46.22 193 GLY A N 1
ATOM 1508 C CA . GLY A 1 193 ? 15.181 -55.543 -34.365 1.00 46.22 193 GLY A CA 1
ATOM 1509 C C . GLY A 1 193 ? 16.168 -56.147 -35.352 1.00 46.22 193 GLY A C 1
ATOM 1510 O O . GLY A 1 193 ? 16.214 -55.681 -36.485 1.00 46.22 193 GLY A O 1
ATOM 1511 N N . ILE A 1 194 ? 16.909 -57.176 -34.940 1.00 45.62 194 ILE A N 1
ATOM 1512 C CA . ILE A 1 194 ? 17.567 -58.146 -35.822 1.00 45.62 194 ILE A CA 1
ATOM 1513 C C . ILE A 1 194 ? 17.596 -59.502 -35.087 1.00 45.62 194 ILE A C 1
ATOM 1515 O O . ILE A 1 194 ? 18.154 -59.577 -33.996 1.00 45.62 194 ILE A O 1
ATOM 1519 N N . THR A 1 195 ? 16.935 -60.481 -35.727 1.00 54.00 195 THR A N 1
ATOM 1520 C CA . THR A 1 195 ? 17.026 -61.967 -35.686 1.00 54.00 195 THR A CA 1
ATOM 1521 C C . THR A 1 195 ? 17.225 -62.712 -34.375 1.00 54.00 195 THR A C 1
ATOM 1523 O O . THR A 1 195 ? 18.317 -62.588 -33.782 1.00 54.00 195 THR A O 1
#

Mean predicted aligned error: 15.28 Å

Radius of gyration: 31.97 Å; Cα contacts (8 Å, |Δi|>4): 269; chains: 1; bounding box: 106×82×90 Å

Solvent-accessible surface area (backbone atoms only — not comparable to full-atom values): 12417 Å² total; per-residue (Å²): 134,91,82,86,87,87,83,87,75,86,81,83,81,78,77,79,77,81,69,80,77,76,77,76,70,76,74,78,73,77,60,90,76,51,44,30,34,39,33,68,47,74,44,86,97,68,60,30,36,40,37,36,43,37,38,32,46,94,88,31,39,36,39,35,40,38,40,39,23,56,80,67,46,85,55,52,72,52,40,38,34,32,40,45,49,75,57,98,51,36,39,36,40,39,43,46,25,51,73,86,40,76,54,62,80,86,41,69,87,41,46,50,49,27,42,52,80,47,75,59,95,51,41,39,31,35,28,35,64,90,78,68,48,73,48,59,30,36,53,48,62,88,85,65,71,87,78,61,54,73,83,44,50,65,63,52,57,63,62,71,69,65,83,82,83,90,78,92,74,85,80,78,84,78,87,85,73,84,78,76,83,77,79,83,79,83,79,82,80,80,89,82,87,82,135

Sequence (195 aa):
MKTLGSCPMVLLRVLLILVPVCANEPATAASPLEGSWFGERGEPGTGHLIQWLVHRRSDGTYTIEFHIYRDCSQPEIWLETGVWRFSKNLYFTMTLEVDGTPTDVDNPFYQDTYRVEGITPTEMRYTHLKSGRAYSVQRVEREFLFPGCAHIAEALSNMRIAPGIGRGGTPRPEMTGRGHAVAHSASLARPAGIT

Secondary structure (DSSP, 8-state):
----------------------------PPPTT-EEEEEEEEETTTTEEEEEEEEE-TTSEEEEEEEEEETTSSPEEEEEEEEEEEETTEEEEEEEEETTEEP-TT-GGGEEEEEEEEE-SSEEEEEETTT--EEEEEEE-TTPPPPPTHHHHHHHHHHTTS-------PPPPP--------------PPP----